Protein AF-0000000072548272 (afdb_homodimer)

Organism: Streptococcus suis (strain BM407) (NCBI:txid568814)

InterPro domains:
  IPR013078 Histidine phosphatase superfamily, clade-1 [PF00300] (3-161)
  IPR013078 Histidine phosphatase superfamily, clade-1 [SM00855] (2-161)
  IPR013078 Histidine phosphatase superfamily, clade-1 [cd07067] (2-177)
  IPR029033 Histidine phos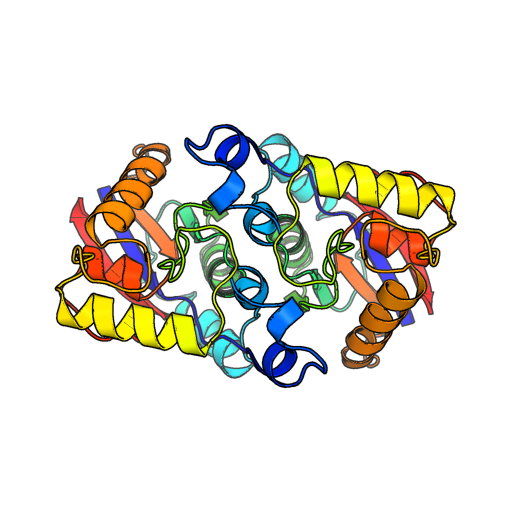phatase superfamily [G3DSA:3.40.50.1240] (1-177)
  IPR029033 Histidine phosphatase superfamily [SSF53254] (1-162)
  IPR050275 Phosphoglycerate Mutase/Phosphatase [PTHR48100] (3-163)

Sequence (354 aa):
MQILFVRHSEPDYSMFDQHDNPRLYAGFGRDLAPLTEKGRTLAQEIASNPIFSQAQVVVASSVTRALETATYIAHAQQLPLMVEPFFHEWRPDMTGQNASQDEAVLAHRLFLENSGAVPESSPVRYETAAEMRERFLQALGKYKAYDRIVIVCHGMLIRQFVPKETIAYCEILEYTLMQILFVRHSEPDYSMFDQHDNPRLYAGFGRDLAPLTEKGRTLAQEIASNPIFSQAQVVVASSVTRALETATYIAHAQQLPLMVEPFFHEWRPDMTGQNASQDEAVLAHRLFLENSGAVPESSPVRYETAAEMRERFLQALGKYKAYDRIVIVCHGMLIRQFVPKETIAYCEILEYTL

pLDDT: mean 96.39, std 3.54, range [80.31, 99.0]

Radius of gyration: 19.94 Å; Cα contacts (8 Å, |Δi|>4): 691; chains: 2; bounding box: 51×52×40 Å

Foldseek 3Di:
DKEKEWEFFAWDQPCLVPDPDSLVQFFLNSLQTAHDPVRLVVLLVCLQPCVCPPAAAEEFAPRHRQLSSSVNNCVNRVHHYHYFPLLADWWLAPPPPGDDPVSSVVSVVVCVVVVFDADPPHPGDTHGLVNSVVSVVVRCVVVVVTDYYYYYYHDVSVVSQDVDDDAHHGRIDMGDD/DKEKEWEFFAWDQPCLVPDPDSLVQFFLNSLQTAHDPVRLVVLLVCLQPCVCPPAAAEEFAPRHRQLSSSVNNCVNRVHHYHYFPLLADWWLAPPPPGDDPVSSVVSVVVCVVVVFDDDPPHPGDTHGLVNSVVSVVVRCVVVVVTDYYYYYYHDVSVVSQDVDDDDHHGRIDMGDD

Structure (mmCIF, N/CA/C/O backbone):
data_AF-0000000072548272-model_v1
#
loop_
_entity.id
_entity.type
_entity.pdbx_description
1 polymer 'Phosphoglycerate mutase family protein'
#
loop_
_atom_site.group_PDB
_atom_site.id
_atom_site.type_symbol
_atom_site.label_atom_id
_atom_site.label_alt_id
_atom_site.label_comp_id
_atom_site.label_asym_id
_atom_site.label_entity_id
_atom_site.label_seq_id
_atom_site.pdbx_PDB_ins_code
_atom_site.Cartn_x
_atom_site.Cartn_y
_atom_site.Cartn_z
_atom_site.occupancy
_atom_site.B_iso_or_equiv
_atom_site.auth_seq_id
_atom_site.auth_comp_id
_atom_site.auth_asym_id
_atom_site.auth_atom_id
_atom_site.pdbx_PDB_model_num
ATOM 1 N N . MET A 1 1 ? -6.109 -27.531 -0.331 1 95 1 MET A N 1
ATOM 2 C CA . MET A 1 1 ? -6.488 -26.125 -0.364 1 95 1 MET A CA 1
ATOM 3 C C . MET A 1 1 ? -6.668 -25.641 -1.8 1 95 1 MET A C 1
ATOM 5 O O . MET A 1 1 ? -5.844 -25.953 -2.666 1 95 1 MET A O 1
ATOM 9 N N . GLN A 1 2 ? -7.727 -24.953 -2.109 1 97.44 2 GLN A N 1
ATOM 10 C CA . GLN A 1 2 ? -7.992 -24.375 -3.418 1 97.44 2 GLN A CA 1
ATOM 11 C C . GLN A 1 2 ? -7.742 -22.875 -3.41 1 97.44 2 GLN A C 1
ATOM 13 O O . GLN A 1 2 ? -8.25 -22.156 -2.537 1 97.44 2 GLN A O 1
ATOM 18 N N . ILE A 1 3 ? -7.008 -22.469 -4.387 1 98.31 3 ILE A N 1
ATOM 19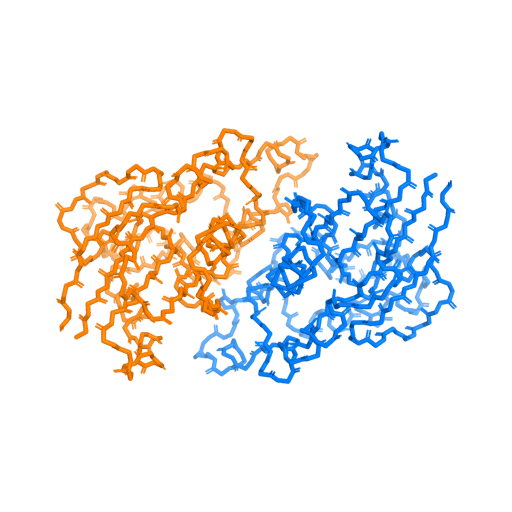 C CA . ILE A 1 3 ? -6.672 -21.047 -4.484 1 98.31 3 ILE A CA 1
ATOM 20 C C . ILE A 1 3 ? -7.246 -20.469 -5.777 1 98.31 3 ILE A C 1
ATOM 22 O O . ILE A 1 3 ? -7.07 -21.047 -6.852 1 98.31 3 ILE A O 1
ATOM 26 N N . LEU A 1 4 ? -7.957 -19.422 -5.645 1 98.81 4 LEU A N 1
ATOM 27 C CA . LEU A 1 4 ? -8.297 -18.562 -6.77 1 98.81 4 LEU A CA 1
ATOM 28 C C . LEU A 1 4 ? -7.355 -17.359 -6.844 1 98.81 4 LEU A C 1
ATOM 30 O O . LEU A 1 4 ? -7.531 -16.391 -6.109 1 98.81 4 LEU A O 1
ATOM 34 N N . PHE A 1 5 ? -6.418 -17.406 -7.77 1 98.81 5 PHE A N 1
ATOM 35 C CA . PHE A 1 5 ? -5.535 -16.266 -8.008 1 98.81 5 PHE A CA 1
ATOM 36 C C . PHE A 1 5 ? -6.242 -15.195 -8.828 1 98.81 5 PHE A C 1
ATOM 38 O O . PHE A 1 5 ? -6.918 -15.5 -9.812 1 98.81 5 PHE A O 1
ATOM 45 N N . VAL A 1 6 ? -6.105 -14.008 -8.406 1 98.94 6 VAL A N 1
ATOM 46 C CA . VAL A 1 6 ? -6.551 -12.859 -9.18 1 98.94 6 VAL A CA 1
ATOM 47 C C . VAL A 1 6 ? -5.391 -11.875 -9.359 1 98.94 6 VAL A C 1
ATOM 49 O O . VAL A 1 6 ? -4.816 -11.398 -8.375 1 98.94 6 VAL A O 1
ATOM 52 N N . ARG A 1 7 ? -4.988 -11.609 -10.555 1 98.94 7 ARG A N 1
ATOM 53 C CA . ARG A 1 7 ? -4.047 -10.508 -10.75 1 98.94 7 ARG A CA 1
ATOM 54 C C . ARG A 1 7 ? -4.715 -9.164 -10.477 1 98.94 7 ARG A C 1
ATOM 56 O O . ARG A 1 7 ? -5.855 -8.938 -10.883 1 98.94 7 ARG A O 1
ATOM 63 N N . HIS A 1 8 ? -4.062 -8.297 -9.867 1 98.94 8 HIS A N 1
ATOM 64 C CA . HIS A 1 8 ? -4.594 -6.965 -9.609 1 98.94 8 HIS A CA 1
ATOM 65 C C . HIS A 1 8 ? -5.066 -6.297 -10.891 1 98.94 8 HIS A C 1
ATOM 67 O O . HIS A 1 8 ? -4.688 -6.715 -11.992 1 98.94 8 HIS A O 1
ATOM 73 N N . SER A 1 9 ? -5.852 -5.289 -10.727 1 98.94 9 SER A N 1
ATOM 74 C CA . SER A 1 9 ? -6.363 -4.527 -11.859 1 98.94 9 SER A CA 1
ATOM 75 C C . SER A 1 9 ? -5.344 -3.5 -12.336 1 98.94 9 SER A C 1
ATOM 77 O O . SER A 1 9 ? -4.207 -3.48 -11.867 1 98.94 9 SER A O 1
ATOM 79 N N . GLU A 1 10 ? -5.645 -2.607 -13.266 1 98.81 10 GLU A N 1
ATOM 80 C CA . GLU A 1 10 ? -4.73 -1.732 -13.992 1 98.81 10 GLU A CA 1
ATOM 81 C C . GLU A 1 10 ? -4.191 -0.627 -13.086 1 98.81 10 GLU A C 1
ATOM 83 O O . GLU A 1 10 ? -4.957 0.189 -12.57 1 98.81 10 GLU A O 1
ATOM 88 N N . PRO A 1 11 ? -2.896 -0.566 -12.922 1 98.5 11 PRO A N 1
ATOM 89 C CA . PRO A 1 11 ? -2.289 0.468 -12.078 1 98.5 11 PRO A CA 1
ATOM 90 C C . PRO A 1 11 ? -2.092 1.789 -12.82 1 98.5 11 PRO A C 1
ATOM 92 O O . PRO A 1 11 ? -1.927 1.799 -14.039 1 98.5 11 PRO A O 1
ATOM 95 N N . ASP A 1 12 ? -2.08 2.916 -12.07 1 98.5 12 ASP A N 1
ATOM 96 C CA . ASP A 1 12 ? -1.789 4.25 -12.586 1 98.5 12 ASP A CA 1
ATOM 97 C C . ASP A 1 12 ? -0.451 4.762 -12.062 1 98.5 12 ASP A C 1
ATOM 99 O O . ASP A 1 12 ? -0.366 5.246 -10.93 1 98.5 12 ASP A O 1
ATOM 103 N N . TYR A 1 13 ? 0.571 4.797 -12.859 1 96.88 13 TYR A N 1
ATOM 104 C CA . TYR A 1 13 ? 1.902 5.234 -12.461 1 96.88 13 TYR A CA 1
ATOM 105 C C . TYR A 1 13 ? 2.139 6.691 -12.844 1 96.88 13 TYR A C 1
ATOM 107 O O . TYR A 1 13 ? 3.215 7.238 -12.594 1 96.88 13 TYR A O 1
ATOM 115 N N . SER A 1 14 ? 1.156 7.336 -13.406 1 96.25 14 SER A N 1
ATOM 116 C CA . SER A 1 14 ? 1.343 8.641 -14.039 1 96.25 14 SER A CA 1
ATOM 117 C C . SER A 1 14 ? 1.85 9.672 -13.039 1 96.25 14 SER A C 1
ATOM 119 O O . SER A 1 14 ? 2.701 10.5 -13.367 1 96.25 14 SER A O 1
ATOM 121 N N . MET A 1 15 ? 1.394 9.609 -11.828 1 93.81 15 MET A N 1
ATOM 122 C CA . MET A 1 15 ? 1.771 10.594 -10.82 1 93.81 15 MET A CA 1
ATOM 123 C C . MET A 1 15 ? 3.256 10.5 -10.492 1 93.81 15 MET A C 1
ATOM 125 O O . MET A 1 15 ? 3.91 11.508 -10.25 1 93.81 15 MET A O 1
ATOM 129 N N . PHE A 1 16 ? 3.777 9.312 -10.516 1 93.62 16 PHE A N 1
ATOM 130 C CA . PHE A 1 16 ? 5.188 9.102 -10.219 1 93.62 16 PHE A CA 1
ATOM 131 C C . PHE A 1 16 ? 6.051 9.414 -11.438 1 93.62 16 PHE A C 1
ATOM 133 O O . PHE A 1 16 ? 7.113 10.023 -11.305 1 93.62 16 PHE A O 1
ATOM 140 N N . ASP A 1 17 ? 5.547 9.062 -12.609 1 92.62 17 ASP A N 1
ATOM 141 C CA . ASP A 1 17 ? 6.285 9.312 -13.844 1 92.62 17 ASP A CA 1
ATOM 142 C C . ASP A 1 17 ? 6.395 10.805 -14.133 1 92.62 17 ASP A C 1
ATOM 144 O O . ASP A 1 17 ? 7.383 11.258 -14.719 1 92.62 17 ASP A O 1
ATOM 148 N N . GLN A 1 18 ? 5.441 11.594 -13.664 1 92.5 18 GLN A N 1
ATOM 149 C CA . GLN A 1 18 ? 5.387 13.023 -13.953 1 92.5 18 GLN A CA 1
ATOM 150 C C . GLN A 1 18 ? 5.961 13.836 -12.797 1 92.5 18 GLN A C 1
ATOM 152 O O . GLN A 1 18 ? 6.016 15.07 -12.867 1 92.5 18 GLN A O 1
ATOM 157 N N . HIS A 1 19 ? 6.379 13.141 -11.789 1 91.44 19 HIS A N 1
ATOM 158 C CA . HIS A 1 19 ? 6.98 13.828 -10.648 1 91.44 19 HIS A CA 1
ATOM 159 C C . HIS A 1 19 ? 8.281 14.516 -11.055 1 91.44 19 HIS A C 1
ATOM 161 O O . HIS A 1 19 ? 9.008 14.023 -11.922 1 91.44 19 HIS A O 1
ATOM 167 N N . ASP A 1 20 ? 8.602 15.68 -10.375 1 90.88 20 ASP A N 1
ATOM 168 C CA . ASP A 1 20 ? 9.812 16.422 -10.688 1 90.88 20 ASP A CA 1
ATOM 169 C C . ASP A 1 20 ? 11.055 15.555 -10.492 1 90.88 20 ASP A C 1
ATOM 171 O O . ASP A 1 20 ? 12.047 15.711 -11.203 1 90.88 20 ASP A O 1
ATOM 175 N N . ASN A 1 21 ? 11.023 14.641 -9.531 1 90.19 21 ASN A N 1
ATOM 176 C CA . ASN A 1 21 ? 12.086 13.68 -9.258 1 90.19 21 ASN A CA 1
ATOM 177 C C . ASN A 1 21 ? 11.539 12.266 -9.078 1 90.19 21 ASN A C 1
ATOM 179 O O . ASN A 1 21 ? 11.359 11.805 -7.949 1 90.19 21 ASN A O 1
ATOM 183 N N . PRO A 1 22 ? 11.375 11.57 -10.164 1 88.81 22 PRO A N 1
ATOM 184 C CA . PRO A 1 22 ? 10.75 10.25 -10.117 1 88.81 22 PRO A CA 1
ATOM 185 C C . PRO A 1 22 ? 11.539 9.25 -9.273 1 88.81 22 PRO A C 1
ATOM 187 O O . PRO A 1 22 ? 10.969 8.281 -8.766 1 88.81 22 PRO A O 1
ATOM 190 N N . ARG A 1 23 ? 12.805 9.5 -9.031 1 87.69 23 ARG A N 1
ATOM 191 C CA . ARG A 1 23 ? 13.664 8.594 -8.273 1 87.69 23 ARG A CA 1
ATOM 192 C C . ARG A 1 23 ? 13.227 8.523 -6.812 1 87.69 23 ARG A C 1
ATOM 194 O O . ARG A 1 23 ? 13.5 7.535 -6.129 1 87.69 23 ARG A O 1
ATOM 201 N N . LEU A 1 24 ? 12.547 9.539 -6.363 1 91.06 24 LEU A N 1
ATOM 202 C CA . LEU A 1 24 ? 12.094 9.602 -4.977 1 91.06 24 LEU A CA 1
ATOM 203 C C . LEU A 1 24 ? 11.055 8.523 -4.691 1 91.06 24 LEU A C 1
ATOM 205 O O . LEU A 1 24 ? 10.797 8.195 -3.533 1 91.06 24 LEU A O 1
ATOM 209 N N . TYR A 1 25 ? 10.477 7.938 -5.82 1 92.94 25 TYR A N 1
ATOM 210 C CA . TYR A 1 25 ? 9.445 6.922 -5.664 1 92.94 25 TYR A CA 1
ATOM 211 C C . TYR A 1 25 ? 9.82 5.637 -6.383 1 92.94 25 TYR A C 1
ATOM 213 O O . TYR A 1 25 ? 8.953 4.875 -6.809 1 92.94 25 TYR A O 1
ATOM 221 N N . ALA A 1 26 ? 11.094 5.418 -6.508 1 90.06 26 ALA A N 1
ATOM 222 C CA . ALA A 1 26 ? 11.578 4.172 -7.094 1 90.06 26 ALA A CA 1
ATOM 223 C C . ALA A 1 26 ? 11.375 2.998 -6.137 1 90.06 26 ALA A C 1
ATOM 225 O O . ALA A 1 26 ? 11.062 3.197 -4.961 1 90.06 26 ALA A O 1
ATOM 226 N N . GLY A 1 27 ? 11.484 1.749 -6.668 1 89.88 27 GLY A N 1
ATOM 227 C CA . GLY A 1 27 ? 11.312 0.564 -5.84 1 89.88 27 GLY A CA 1
ATOM 228 C C . GLY A 1 27 ? 9.914 0.422 -5.281 1 89.88 27 GLY A C 1
ATOM 229 O O . GLY A 1 27 ? 8.93 0.484 -6.027 1 89.88 27 GLY A O 1
ATOM 230 N N . PHE A 1 28 ? 9.852 0.284 -3.965 1 92.75 28 PHE A N 1
ATOM 231 C CA . PHE A 1 28 ? 8.562 0.091 -3.318 1 92.75 28 PHE A CA 1
ATOM 232 C C . PHE A 1 28 ? 7.723 1.362 -3.391 1 92.75 28 PHE A C 1
ATOM 234 O O . PHE A 1 28 ? 6.508 1.326 -3.176 1 92.75 28 PHE A O 1
ATOM 241 N N . GLY A 1 29 ? 8.375 2.5 -3.67 1 93.75 29 GLY A N 1
ATOM 242 C CA . GLY A 1 29 ? 7.613 3.725 -3.854 1 93.75 29 GLY A CA 1
ATOM 243 C C . GLY A 1 29 ? 6.625 3.645 -5 1 93.75 29 GLY A C 1
ATOM 244 O O . GLY A 1 29 ? 5.52 4.18 -4.914 1 93.75 29 GLY A O 1
ATOM 245 N N . ARG A 1 30 ? 6.945 2.959 -6.059 1 93.56 30 ARG A N 1
ATOM 246 C CA . ARG A 1 30 ? 6.059 2.793 -7.203 1 93.56 30 ARG A CA 1
ATOM 247 C C . ARG A 1 30 ? 4.859 1.923 -6.844 1 93.56 30 ARG A C 1
ATOM 249 O O . ARG A 1 30 ? 3.832 1.957 -7.527 1 93.56 30 ARG A O 1
ATOM 256 N N . ASP A 1 31 ? 5 1.145 -5.805 1 95.31 31 ASP A N 1
ATOM 257 C CA . ASP A 1 31 ? 3.939 0.233 -5.383 1 95.31 31 ASP A CA 1
ATOM 258 C C . ASP A 1 31 ? 2.783 0.995 -4.738 1 95.31 31 ASP A C 1
ATOM 260 O O . ASP A 1 31 ? 1.718 0.425 -4.492 1 95.31 31 ASP A O 1
ATOM 264 N N . LEU A 1 32 ? 2.947 2.27 -4.539 1 97.56 32 LEU A N 1
ATOM 265 C CA . LEU A 1 32 ? 1.888 3.121 -4.016 1 97.56 32 LEU A CA 1
ATOM 266 C C . LEU A 1 32 ? 0.898 3.498 -5.113 1 97.56 32 LEU A C 1
ATOM 268 O O . LEU A 1 32 ? -0.129 4.125 -4.84 1 97.56 32 LEU A O 1
ATOM 272 N N . ALA A 1 33 ? 1.132 3.068 -6.328 1 97.88 33 ALA A N 1
ATOM 273 C CA . ALA A 1 33 ? 0.266 3.422 -7.453 1 97.88 33 ALA A CA 1
ATOM 274 C C . ALA A 1 33 ? -1.136 2.85 -7.266 1 97.88 33 ALA A C 1
ATOM 276 O O . ALA A 1 33 ? -1.301 1.641 -7.086 1 97.88 33 ALA A O 1
ATOM 277 N N . PRO A 1 34 ? -2.137 3.717 -7.336 1 98.56 34 PRO A N 1
ATOM 278 C CA . PRO A 1 34 ? -3.521 3.244 -7.301 1 98.56 34 PRO A CA 1
ATOM 279 C C . PRO A 1 34 ? -3.992 2.695 -8.648 1 98.56 34 PRO A C 1
ATOM 281 O O . PRO A 1 34 ? -3.209 2.623 -9.594 1 98.56 34 PRO A O 1
ATOM 284 N N . LEU A 1 35 ? -5.199 2.316 -8.688 1 98.75 35 LEU A N 1
ATOM 285 C CA . LEU A 1 35 ? -5.797 1.874 -9.945 1 98.75 35 LEU A CA 1
ATOM 286 C C . LEU A 1 35 ? -6.203 3.068 -10.805 1 98.75 35 LEU A C 1
ATOM 288 O O . LEU A 1 35 ? -6.57 4.121 -10.273 1 98.75 35 LEU A O 1
ATOM 292 N N . THR A 1 36 ? -6.148 2.861 -12.117 1 98.44 36 THR A N 1
ATOM 293 C CA . THR A 1 36 ? -6.789 3.809 -13.023 1 98.44 36 THR A CA 1
ATOM 294 C C . THR A 1 36 ? -8.305 3.748 -12.883 1 98.44 36 THR A C 1
ATOM 296 O O . THR A 1 36 ? -8.836 2.873 -12.203 1 98.44 36 THR A O 1
ATOM 299 N N . GLU A 1 37 ? -8.969 4.727 -13.492 1 97.5 37 GLU A N 1
ATOM 300 C CA . GLU A 1 37 ? -10.422 4.656 -13.539 1 97.5 37 GLU A CA 1
ATOM 301 C C . GLU A 1 37 ? -10.891 3.377 -14.219 1 97.5 37 GLU A C 1
ATOM 303 O O . GLU A 1 37 ? -11.812 2.713 -13.742 1 97.5 37 GLU A O 1
ATOM 308 N N . LYS A 1 38 ? -10.273 3.014 -15.32 1 98.25 38 LYS A N 1
ATOM 309 C CA . LYS A 1 38 ? -10.578 1.769 -16.016 1 98.25 38 LYS A CA 1
ATOM 310 C C . LYS A 1 38 ? -10.305 0.558 -15.125 1 98.25 38 LYS A C 1
ATOM 312 O O . LYS A 1 38 ? -11.086 -0.399 -15.117 1 98.25 38 LYS A O 1
ATOM 317 N N . GLY A 1 39 ? -9.211 0.617 -14.406 1 98.75 39 GLY A N 1
ATOM 318 C CA . GLY A 1 39 ? -8.875 -0.459 -13.484 1 98.75 39 GLY A CA 1
ATOM 319 C C . GLY A 1 39 ? -9.914 -0.66 -12.398 1 98.75 39 GLY A C 1
ATOM 320 O O . GLY A 1 39 ? -10.234 -1.796 -12.039 1 98.75 39 GLY A O 1
ATOM 321 N N . ARG A 1 40 ? -10.438 0.411 -11.852 1 98.12 40 ARG A N 1
ATOM 322 C CA . ARG A 1 40 ? -11.477 0.322 -10.836 1 98.12 40 ARG A CA 1
ATOM 323 C C . ARG A 1 40 ? -12.75 -0.302 -11.398 1 98.12 40 ARG A C 1
ATOM 325 O O . ARG A 1 40 ? -13.375 -1.15 -10.758 1 98.12 40 ARG A O 1
ATOM 332 N N . THR A 1 41 ? -13.094 0.128 -12.602 1 98.12 41 THR A N 1
ATOM 333 C CA . THR A 1 41 ? -14.281 -0.417 -13.258 1 98.12 41 THR A CA 1
ATOM 334 C C . THR A 1 41 ? -14.133 -1.92 -13.477 1 98.12 41 THR A C 1
ATOM 336 O O . THR A 1 41 ? -15.047 -2.691 -13.18 1 98.12 41 THR A O 1
ATOM 339 N N . LEU A 1 42 ? -13 -2.322 -13.93 1 98.62 42 LEU A N 1
ATOM 340 C CA . LEU A 1 42 ? -12.727 -3.734 -14.18 1 98.62 42 LEU A CA 1
ATOM 341 C C . LEU A 1 42 ? -12.812 -4.539 -12.883 1 98.62 42 LEU A C 1
ATOM 343 O O . LEU A 1 42 ? -13.414 -5.613 -12.859 1 98.62 42 LEU A O 1
ATOM 347 N N . ALA A 1 43 ? -12.219 -4.016 -11.828 1 98.62 43 ALA A N 1
ATOM 348 C CA . ALA A 1 43 ? -12.242 -4.688 -10.531 1 98.62 43 ALA A CA 1
ATOM 349 C C . ALA A 1 43 ? -13.672 -4.844 -10.016 1 98.62 43 ALA A C 1
ATOM 351 O O . ALA A 1 43 ? -14.031 -5.895 -9.477 1 98.62 43 ALA A O 1
ATOM 352 N N . GLN A 1 44 ? -14.453 -3.832 -10.172 1 97.62 44 GLN A N 1
ATOM 353 C CA . GLN A 1 44 ? -15.844 -3.881 -9.742 1 97.62 44 GLN A CA 1
ATOM 354 C C . GLN A 1 44 ? -16.641 -4.902 -10.547 1 97.62 44 GLN A C 1
ATOM 356 O O . GLN A 1 44 ? -17.484 -5.609 -10 1 97.62 44 GLN A O 1
ATOM 361 N N . GLU A 1 45 ? -16.344 -5 -11.82 1 98 45 GLU A N 1
ATOM 362 C CA . GLU A 1 45 ? -17.047 -5.918 -12.703 1 98 45 GLU A CA 1
ATOM 363 C C . GLU A 1 45 ? -16.812 -7.371 -12.297 1 98 45 GLU A C 1
ATOM 365 O O . GLU A 1 45 ? -17.75 -8.172 -12.266 1 98 45 GLU A O 1
ATOM 370 N N . ILE A 1 46 ? -15.664 -7.684 -11.891 1 98.12 46 ILE A N 1
ATOM 371 C CA . ILE A 1 46 ? -15.359 -9.086 -11.633 1 98.12 46 ILE A CA 1
ATOM 372 C C . ILE A 1 46 ? -15.742 -9.438 -10.195 1 98.12 46 ILE A C 1
ATOM 374 O O . ILE A 1 46 ? -15.797 -10.617 -9.828 1 98.12 46 ILE A O 1
ATOM 378 N N . ALA A 1 47 ? -15.938 -8.461 -9.414 1 97.94 47 ALA A N 1
ATOM 379 C CA . ALA A 1 47 ? -16.109 -8.633 -7.977 1 97.94 47 ALA A CA 1
ATOM 380 C C . ALA A 1 47 ? -17.312 -9.516 -7.672 1 97.94 47 ALA A C 1
ATOM 382 O O . ALA A 1 47 ? -17.344 -10.203 -6.648 1 97.94 47 ALA A O 1
ATOM 383 N N . SER A 1 48 ? -18.297 -9.531 -8.547 1 96.38 48 SER A N 1
ATOM 384 C CA . SER A 1 48 ? -19.531 -10.289 -8.305 1 96.38 48 SER A CA 1
ATOM 385 C C . SER A 1 48 ? -19.5 -11.633 -9.023 1 96.38 48 SER A C 1
ATOM 387 O O . SER A 1 48 ? -20.516 -12.328 -9.102 1 96.38 48 SER A O 1
ATOM 389 N N . ASN A 1 49 ? -18.375 -12 -9.648 1 97.81 49 ASN A N 1
ATOM 390 C CA . ASN A 1 49 ? -18.25 -13.266 -10.359 1 97.81 49 ASN A CA 1
ATOM 391 C C . ASN A 1 49 ? -18.609 -14.453 -9.461 1 97.81 49 ASN A C 1
ATOM 393 O O . ASN A 1 49 ? -18.062 -14.594 -8.367 1 97.81 49 ASN A O 1
ATOM 397 N N . PRO A 1 50 ? -19.406 -15.344 -9.891 1 97.44 50 PRO A N 1
ATOM 398 C CA . PRO A 1 50 ? -19.859 -16.484 -9.078 1 97.44 50 PRO A CA 1
ATOM 399 C C . PRO A 1 50 ? -18.734 -17.453 -8.734 1 97.44 50 PRO A C 1
ATOM 401 O O . PRO A 1 50 ? -18.891 -18.297 -7.848 1 97.44 50 PRO A O 1
ATOM 404 N N . ILE A 1 51 ? -17.641 -17.312 -9.352 1 97.88 51 ILE A N 1
ATOM 405 C CA . ILE A 1 51 ? -16.516 -18.203 -9.117 1 97.88 51 ILE A CA 1
ATOM 406 C C . ILE A 1 51 ? -16.031 -18.062 -7.672 1 97.88 51 ILE A C 1
ATOM 408 O O . ILE A 1 51 ? -15.422 -18.984 -7.121 1 97.88 51 ILE A O 1
ATOM 412 N N . PHE A 1 52 ? -16.281 -16.906 -7.133 1 98.06 52 PHE A N 1
ATOM 413 C CA . PHE A 1 52 ? -15.805 -16.641 -5.777 1 98.06 52 PHE A CA 1
ATOM 414 C C . PHE A 1 52 ? -16.734 -17.281 -4.75 1 98.06 52 PHE A C 1
ATOM 416 O O . PHE A 1 52 ? -16.484 -17.219 -3.547 1 98.06 52 PHE A O 1
ATOM 423 N N . SER A 1 53 ? -17.641 -18.031 -5.473 1 91.44 53 SER A N 1
ATOM 424 C CA . SER A 1 53 ? -18.625 -18.641 -4.594 1 91.44 53 SER A CA 1
ATOM 425 C C . SER A 1 53 ? -17.984 -19.672 -3.666 1 91.44 53 SER A C 1
ATOM 427 O O . SER A 1 53 ? -17.031 -20.344 -4.055 1 91.44 53 SER A O 1
ATOM 429 N N . GLN A 1 54 ? -18.078 -19.688 -2.512 1 94.38 54 GLN A N 1
ATOM 430 C CA . GLN A 1 54 ? -17.641 -20.641 -1.499 1 94.38 54 GLN A CA 1
ATOM 431 C C . GLN A 1 54 ? -16.281 -20.266 -0.922 1 94.38 54 GLN A C 1
ATOM 433 O O . GLN A 1 54 ? -15.75 -20.969 -0.064 1 94.38 54 GLN A O 1
ATOM 438 N N . ALA A 1 55 ? -15.602 -19.312 -1.622 1 98.31 55 ALA A N 1
ATOM 439 C CA . ALA A 1 55 ? -14.383 -18.828 -0.968 1 98.31 55 ALA A CA 1
ATOM 440 C C . ALA A 1 55 ? -14.672 -18.406 0.469 1 98.31 55 ALA A C 1
ATOM 442 O O . ALA A 1 55 ? -15.781 -17.969 0.785 1 98.31 55 ALA A O 1
ATOM 443 N N . GLN A 1 56 ? -13.695 -18.516 1.265 1 98.62 56 GLN A N 1
ATOM 444 C CA . GLN A 1 56 ? -13.898 -18.266 2.688 1 98.62 56 GLN A CA 1
ATOM 445 C C . GLN A 1 56 ? -13.234 -16.953 3.109 1 98.62 56 GLN A C 1
ATOM 447 O O . GLN A 1 56 ? -13.57 -16.391 4.156 1 98.62 56 GLN A O 1
ATOM 452 N N . VAL A 1 57 ? -12.281 -16.484 2.289 1 98.5 57 VAL A N 1
ATOM 453 C CA . VAL A 1 57 ? -11.523 -15.281 2.639 1 98.5 57 VAL A CA 1
ATOM 454 C C . VAL A 1 57 ? -10.852 -14.711 1.392 1 98.5 57 VAL A C 1
ATOM 456 O O . VAL A 1 57 ? -10.539 -15.453 0.457 1 98.5 57 VAL A O 1
ATOM 459 N N . VAL A 1 58 ? -10.695 -13.453 1.329 1 98.75 58 VAL A N 1
ATOM 460 C CA . VAL A 1 58 ? -9.852 -12.773 0.356 1 98.75 58 VAL A CA 1
ATOM 461 C C . VAL A 1 58 ? -8.539 -12.336 1.019 1 98.75 58 VAL A C 1
ATOM 463 O O . VAL A 1 58 ? -8.555 -11.68 2.062 1 98.75 58 VAL A O 1
ATOM 466 N N . VAL A 1 59 ? -7.441 -12.742 0.475 1 98.88 59 VAL A N 1
ATOM 467 C CA . VAL A 1 59 ? -6.129 -12.305 0.936 1 98.88 59 VAL A CA 1
ATOM 468 C C . VAL A 1 59 ? -5.465 -11.445 -0.139 1 98.88 59 VAL A C 1
ATOM 470 O O . VAL A 1 59 ? -5.27 -11.898 -1.27 1 98.88 59 VAL A O 1
ATOM 473 N N . ALA A 1 60 ? -5.156 -10.281 0.239 1 98.94 60 ALA A N 1
ATOM 474 C CA . ALA A 1 60 ? -4.566 -9.336 -0.701 1 98.94 60 ALA A CA 1
ATOM 475 C C . ALA A 1 60 ? -3.068 -9.18 -0.454 1 98.94 60 ALA A C 1
ATOM 477 O O . ALA A 1 60 ? -2.625 -9.109 0.695 1 98.94 60 ALA A O 1
ATOM 478 N N . SER A 1 61 ? -2.311 -9.164 -1.532 1 98.88 61 SER A N 1
ATOM 479 C CA . SER A 1 61 ? -1.006 -8.516 -1.428 1 98.88 61 SER A CA 1
ATOM 480 C C . SER A 1 61 ? -1.124 -7.129 -0.814 1 98.88 61 SER A C 1
ATOM 482 O O . SER A 1 61 ? -2.072 -6.395 -1.104 1 98.88 61 SER A O 1
ATOM 484 N N . SER A 1 62 ? -0.117 -6.727 -0.072 1 98.56 62 SER A N 1
ATOM 485 C CA . SER A 1 62 ? -0.072 -5.422 0.578 1 98.56 62 SER A CA 1
ATOM 486 C C . SER A 1 62 ? 0.105 -4.305 -0.443 1 98.56 62 SER A C 1
ATOM 488 O O . SER A 1 62 ? -0.082 -3.127 -0.122 1 98.56 62 SER A O 1
ATOM 490 N N . VAL A 1 63 ? 0.538 -4.59 -1.621 1 98.69 63 VAL A N 1
ATOM 491 C CA . VAL A 1 63 ? 0.77 -3.578 -2.646 1 98.69 63 VAL A CA 1
ATOM 492 C C . VAL A 1 63 ? -0.545 -2.887 -2.998 1 98.69 63 VAL A C 1
ATOM 494 O O . VAL A 1 63 ? -1.571 -3.545 -3.182 1 98.69 63 VAL A O 1
ATOM 497 N N . THR A 1 64 ? -0.563 -1.617 -3.133 1 98.81 64 THR A N 1
ATOM 498 C CA . THR A 1 64 ? -1.743 -0.762 -3.191 1 98.81 64 THR A CA 1
ATOM 499 C C . THR A 1 64 ? -2.719 -1.26 -4.2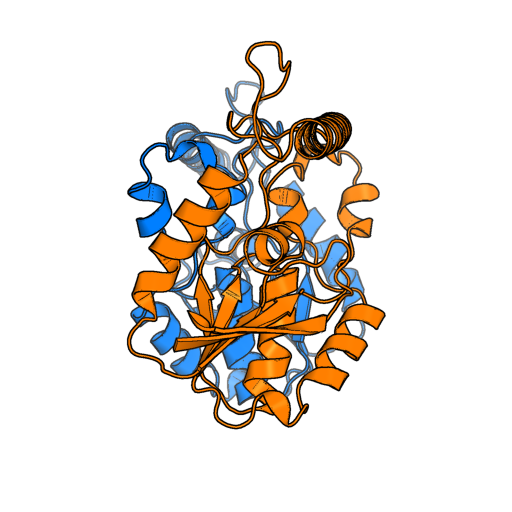54 1 98.81 64 THR A C 1
ATOM 501 O O . THR A 1 64 ? -3.904 -1.457 -3.973 1 98.81 64 THR A O 1
ATOM 504 N N . ARG A 1 65 ? -2.25 -1.486 -5.445 1 98.81 65 ARG A N 1
ATOM 505 C CA . ARG A 1 65 ? -3.129 -1.864 -6.547 1 98.81 65 ARG A CA 1
ATOM 506 C C . ARG A 1 65 ? -3.805 -3.203 -6.277 1 98.81 65 ARG A C 1
ATOM 508 O O . ARG A 1 65 ? -4.957 -3.414 -6.66 1 98.81 65 ARG A O 1
ATOM 515 N N . ALA A 1 66 ? -3.152 -4.094 -5.633 1 98.94 66 ALA A N 1
ATOM 516 C CA . ALA A 1 66 ? -3.727 -5.398 -5.301 1 98.94 66 ALA A CA 1
ATOM 517 C C . ALA A 1 66 ? -4.738 -5.277 -4.164 1 98.94 66 ALA A C 1
ATOM 519 O O . ALA A 1 66 ? -5.824 -5.859 -4.227 1 98.94 66 ALA A O 1
ATOM 520 N N . LEU A 1 67 ? -4.355 -4.547 -3.131 1 98.94 67 LEU A N 1
ATOM 521 C CA . LEU A 1 67 ? -5.262 -4.344 -2.004 1 98.94 67 LEU A CA 1
ATOM 522 C C . LEU A 1 67 ? -6.52 -3.604 -2.443 1 98.94 67 LEU A C 1
ATOM 524 O O . LEU A 1 67 ? -7.633 -3.984 -2.066 1 98.94 67 LEU A O 1
ATOM 528 N N . GLU A 1 68 ? -6.336 -2.568 -3.223 1 98.88 68 GLU A N 1
ATOM 529 C CA . GLU A 1 68 ? -7.488 -1.847 -3.752 1 98.88 68 GLU A CA 1
ATOM 530 C C . GLU A 1 68 ? -8.406 -2.777 -4.539 1 98.88 68 GLU A C 1
ATOM 532 O O . GLU A 1 68 ? -9.625 -2.771 -4.34 1 98.88 68 GLU A O 1
ATOM 537 N N . THR A 1 69 ? -7.848 -3.611 -5.375 1 98.94 69 THR A N 1
ATOM 538 C CA . THR A 1 69 ? -8.617 -4.582 -6.141 1 98.94 69 THR A CA 1
ATOM 539 C C . THR A 1 69 ? -9.367 -5.535 -5.211 1 98.94 69 THR A C 1
ATOM 541 O O . THR A 1 69 ? -10.555 -5.793 -5.402 1 98.94 69 THR A O 1
ATOM 544 N N . ALA A 1 70 ? -8.688 -5.992 -4.215 1 98.88 70 ALA A N 1
ATOM 545 C CA . ALA A 1 70 ? -9.234 -6.984 -3.293 1 98.88 70 ALA A CA 1
ATOM 546 C C . ALA A 1 70 ? -10.422 -6.422 -2.516 1 98.88 70 ALA A C 1
ATOM 548 O O . ALA A 1 70 ? -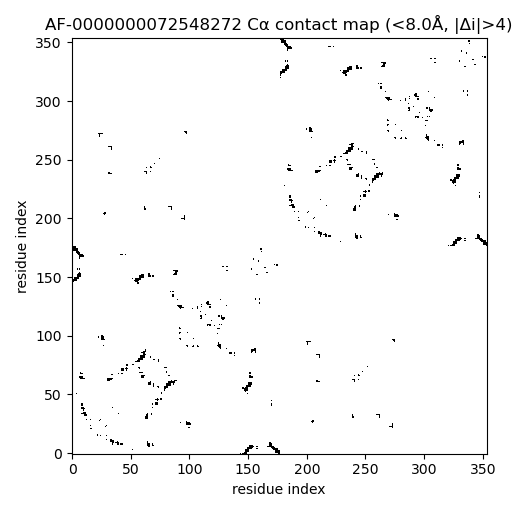11.336 -7.16 -2.15 1 98.88 70 ALA A O 1
ATOM 549 N N . THR A 1 71 ? -10.391 -5.137 -2.24 1 98.25 71 THR A N 1
ATOM 550 C CA . THR A 1 71 ? -11.461 -4.512 -1.465 1 98.25 71 THR A CA 1
ATOM 551 C C . THR A 1 71 ? -12.797 -4.652 -2.18 1 98.25 71 THR A C 1
ATOM 553 O O . THR A 1 71 ? -13.828 -4.895 -1.543 1 98.25 71 THR A O 1
ATOM 556 N N . TYR A 1 72 ? -12.82 -4.504 -3.506 1 98 72 TYR A N 1
ATOM 557 C CA . TYR A 1 72 ? -14.047 -4.629 -4.273 1 98 72 TYR A CA 1
ATOM 558 C C . TYR A 1 72 ? -14.594 -6.051 -4.199 1 98 72 TYR A C 1
ATOM 560 O O . TYR A 1 72 ? -15.797 -6.254 -4.023 1 98 72 TYR A O 1
ATOM 568 N N . ILE A 1 73 ? -13.695 -7.004 -4.309 1 98.56 73 ILE A N 1
ATOM 569 C CA . ILE A 1 73 ? -14.102 -8.406 -4.27 1 98.56 73 ILE A CA 1
ATOM 570 C C . ILE A 1 73 ? -14.617 -8.758 -2.877 1 98.56 73 ILE A C 1
ATOM 572 O O . ILE A 1 73 ? -15.688 -9.352 -2.738 1 98.56 73 ILE A O 1
ATOM 576 N N . ALA A 1 74 ? -13.859 -8.375 -1.846 1 98 74 ALA A N 1
ATOM 577 C CA . ALA A 1 74 ? -14.242 -8.688 -0.469 1 98 74 ALA A CA 1
ATOM 578 C C . ALA A 1 74 ? -15.602 -8.086 -0.127 1 98 74 ALA A C 1
ATOM 580 O O . ALA A 1 74 ? -16.438 -8.742 0.505 1 98 74 ALA A O 1
ATOM 581 N N . HIS A 1 75 ? -15.797 -6.887 -0.575 1 95.94 75 HIS A N 1
ATOM 582 C CA . HIS A 1 75 ? -17.047 -6.199 -0.296 1 95.94 75 HIS A CA 1
ATOM 583 C C . HIS A 1 75 ? -18.219 -6.871 -1.016 1 95.94 75 HIS A C 1
ATOM 585 O O . HIS A 1 75 ? -19.234 -7.191 -0.396 1 95.94 75 HIS A O 1
ATOM 591 N N . ALA A 1 76 ? -18.078 -7.137 -2.299 1 96.81 76 ALA A N 1
ATOM 592 C CA . ALA A 1 76 ? -19.141 -7.699 -3.111 1 96.81 76 ALA A CA 1
ATOM 593 C C . ALA A 1 76 ? -19.531 -9.094 -2.619 1 96.81 76 ALA A C 1
ATOM 595 O O . ALA A 1 76 ? -20.719 -9.461 -2.645 1 96.81 76 ALA A O 1
ATOM 596 N N . GLN A 1 77 ? -18.516 -9.805 -2.17 1 97.56 77 GLN A N 1
ATOM 597 C CA . GLN A 1 77 ? -18.734 -11.195 -1.783 1 97.56 77 GLN A CA 1
ATOM 598 C C . GLN A 1 77 ? -19 -11.312 -0.285 1 97.56 77 GLN A C 1
ATOM 600 O O . GLN A 1 77 ? -19.297 -12.398 0.215 1 97.56 77 GLN A O 1
ATOM 605 N N . GLN A 1 78 ? -18.875 -10.18 0.425 1 95.81 78 GLN A N 1
ATOM 606 C CA . GLN A 1 78 ? -19.047 -10.156 1.875 1 95.81 78 GLN A CA 1
ATOM 607 C C . GLN A 1 78 ? -18.109 -11.148 2.553 1 95.81 78 GLN A C 1
ATOM 609 O O . GLN A 1 78 ? -18.531 -11.938 3.4 1 95.81 78 GLN A O 1
ATOM 614 N N . LEU A 1 79 ? -16.875 -11.133 2.176 1 97.25 79 LEU A N 1
ATOM 615 C CA . LEU A 1 79 ? -15.836 -11.977 2.738 1 97.25 79 LEU A CA 1
ATOM 616 C C . LEU A 1 79 ? -14.867 -11.164 3.59 1 97.25 79 LEU A C 1
ATOM 618 O O . LEU A 1 79 ? -14.664 -9.977 3.336 1 97.25 79 LEU A O 1
ATOM 622 N N . PRO A 1 80 ? -14.273 -11.828 4.605 1 96.56 80 PRO A N 1
ATOM 623 C CA . PRO A 1 80 ? -13.188 -11.148 5.301 1 96.56 80 PRO A CA 1
ATOM 624 C C . PRO A 1 80 ? -12.008 -10.828 4.387 1 96.56 80 PRO A C 1
ATOM 626 O O . PRO A 1 80 ? -11.711 -11.594 3.463 1 96.56 80 PRO A O 1
ATOM 629 N N . LEU A 1 81 ? -11.406 -9.742 4.664 1 97.81 81 LEU A N 1
ATOM 630 C CA . LEU A 1 81 ? -10.219 -9.312 3.934 1 97.81 81 LEU A CA 1
ATOM 631 C C . LEU A 1 81 ? -8.984 -9.391 4.82 1 97.81 81 LEU A C 1
ATOM 633 O O . LEU A 1 81 ? -8.953 -8.805 5.906 1 97.81 81 LEU A O 1
ATOM 637 N N . MET A 1 82 ? -8.031 -10.117 4.379 1 98.06 82 MET A N 1
ATOM 638 C CA . MET A 1 82 ? -6.719 -10.148 5.02 1 98.06 82 MET A CA 1
ATOM 639 C C . MET A 1 82 ? -5.648 -9.586 4.09 1 98.06 82 MET A C 1
ATOM 641 O O . MET A 1 82 ? -5.816 -9.586 2.869 1 98.06 82 MET A O 1
ATOM 645 N N . VAL A 1 83 ? -4.57 -9.109 4.691 1 98.75 83 VAL A N 1
ATOM 646 C CA . VAL A 1 83 ? -3.498 -8.477 3.93 1 98.75 83 VAL A CA 1
ATOM 647 C C . VAL A 1 83 ? -2.172 -9.164 4.242 1 98.75 83 VAL A C 1
ATOM 649 O O . VAL A 1 83 ? -1.812 -9.336 5.406 1 98.75 83 VAL A O 1
ATOM 652 N N . GLU A 1 84 ? -1.439 -9.547 3.203 1 98.62 84 GLU A N 1
ATOM 653 C CA . GLU A 1 84 ? -0.22 -10.328 3.365 1 98.62 84 GLU A CA 1
ATOM 654 C C . GLU A 1 84 ? 0.944 -9.711 2.602 1 98.62 84 GLU A C 1
ATOM 656 O O . GLU A 1 84 ? 1.016 -9.812 1.375 1 98.62 84 GLU A O 1
ATOM 661 N N . PRO A 1 85 ? 1.931 -9.125 3.264 1 98.19 85 PRO A N 1
ATOM 662 C CA . PRO A 1 85 ? 3.012 -8.398 2.592 1 98.19 85 PRO A CA 1
ATOM 663 C C . PRO A 1 85 ? 3.871 -9.305 1.71 1 98.19 85 PRO A C 1
ATOM 665 O O . PRO A 1 85 ? 4.352 -8.867 0.659 1 98.19 85 PRO A O 1
ATOM 668 N N . PHE A 1 86 ? 4.012 -10.555 2.039 1 98.19 86 PHE A N 1
ATOM 669 C CA . PHE A 1 86 ? 4.953 -11.406 1.325 1 98.19 86 PHE A CA 1
ATOM 670 C C . PHE A 1 86 ? 4.285 -12.062 0.12 1 98.19 86 PHE A C 1
ATOM 672 O O . PHE A 1 86 ? 4.875 -12.922 -0.533 1 98.19 86 PHE A O 1
ATOM 679 N N . PHE A 1 87 ? 3.057 -11.57 -0.205 1 98.75 87 PHE A N 1
ATOM 680 C CA . PHE A 1 87 ? 2.418 -11.883 -1.479 1 98.75 87 PHE A CA 1
ATOM 681 C C . PHE A 1 87 ? 2.74 -10.82 -2.521 1 98.75 87 PHE A C 1
ATOM 683 O O . PHE A 1 87 ? 2.164 -10.82 -3.611 1 98.75 87 PHE A O 1
ATOM 690 N N . HIS A 1 88 ? 3.703 -9.945 -2.234 1 98.25 88 HIS A N 1
ATOM 691 C CA . HIS A 1 88 ? 4.031 -8.852 -3.141 1 98.25 88 HIS A CA 1
ATOM 692 C C . HIS A 1 88 ? 4.633 -9.375 -4.441 1 98.25 88 HIS A C 1
ATOM 694 O O . HIS A 1 88 ? 4.883 -10.57 -4.574 1 98.25 88 HIS A O 1
ATOM 700 N N . GLU A 1 89 ? 4.82 -8.461 -5.324 1 97.75 89 GLU A N 1
ATOM 701 C CA . GLU A 1 89 ? 5.324 -8.766 -6.66 1 97.75 89 GLU A CA 1
ATOM 702 C C . GLU A 1 89 ? 6.816 -9.078 -6.629 1 97.75 89 GLU A C 1
ATOM 704 O O . GLU A 1 89 ? 7.492 -8.812 -5.633 1 97.75 89 GLU A O 1
ATOM 709 N N . TRP A 1 90 ? 7.309 -9.594 -7.711 1 97.75 90 TRP A N 1
ATOM 710 C CA . TRP A 1 90 ? 8.719 -9.852 -7.965 1 97.75 90 TRP A CA 1
ATOM 711 C C . TRP A 1 90 ? 9.562 -8.609 -7.684 1 97.75 90 TRP A C 1
ATOM 713 O O . TRP A 1 90 ? 9.148 -7.492 -8.008 1 97.75 90 TRP A O 1
ATOM 723 N N . ARG A 1 91 ? 10.758 -8.859 -7.141 1 96.94 91 ARG A N 1
ATOM 724 C CA . ARG A 1 91 ? 11.656 -7.758 -6.816 1 96.94 91 ARG A CA 1
ATOM 725 C C . ARG A 1 91 ? 12.805 -7.672 -7.816 1 96.94 91 ARG A C 1
ATOM 727 O O . ARG A 1 91 ? 13.617 -8.594 -7.918 1 96.94 91 ARG A O 1
ATOM 734 N N . PRO A 1 92 ? 12.898 -6.543 -8.453 1 96.12 92 PRO A N 1
ATOM 735 C CA . PRO A 1 92 ? 14 -6.375 -9.406 1 96.12 92 PRO A CA 1
ATOM 736 C C . PRO A 1 92 ? 15.336 -6.094 -8.727 1 96.12 92 PRO A C 1
ATOM 738 O O . PRO A 1 92 ? 16.391 -6.125 -9.375 1 96.12 92 PRO A O 1
ATOM 741 N N . ASP A 1 93 ? 15.281 -5.801 -7.449 1 94.25 93 ASP A N 1
ATOM 742 C CA . ASP A 1 93 ? 16.484 -5.426 -6.719 1 94.25 93 ASP A CA 1
ATOM 743 C C . ASP A 1 93 ? 16.5 -6.055 -5.328 1 94.25 93 ASP A C 1
ATOM 745 O O . ASP A 1 93 ? 15.688 -5.707 -4.473 1 94.25 93 ASP A O 1
ATOM 749 N N . MET A 1 94 ? 17.484 -6.918 -5.113 1 94.44 94 MET A N 1
ATOM 750 C CA . MET A 1 94 ? 17.609 -7.602 -3.828 1 94.44 94 MET A CA 1
ATOM 751 C C . MET A 1 94 ? 18.797 -7.047 -3.039 1 94.44 94 MET A C 1
ATOM 753 O O . MET A 1 94 ? 19.281 -7.695 -2.109 1 94.44 94 MET A O 1
ATOM 757 N N . THR A 1 95 ? 19.266 -5.836 -3.379 1 88.5 95 THR A N 1
ATOM 758 C CA . THR A 1 95 ? 20.359 -5.207 -2.656 1 88.5 95 THR A CA 1
ATOM 759 C C . THR A 1 95 ? 19.844 -4.152 -1.684 1 88.5 95 THR A C 1
ATOM 761 O O . THR A 1 95 ? 20.562 -3.713 -0.788 1 88.5 95 THR A O 1
ATOM 764 N N . GLY A 1 96 ? 18.625 -3.762 -1.885 1 83.38 96 GLY A N 1
ATOM 765 C CA . GLY A 1 96 ? 18.031 -2.754 -1.016 1 83.38 96 GLY A CA 1
ATOM 766 C C . GLY A 1 96 ? 18.359 -1.335 -1.444 1 83.38 96 GLY A C 1
ATOM 767 O O . GLY A 1 96 ? 18.062 -0.382 -0.718 1 83.38 96 GLY A O 1
ATOM 768 N N . GLN A 1 97 ? 18.875 -1.067 -2.656 1 80.31 97 GLN A N 1
ATOM 769 C CA . GLN A 1 97 ? 19.344 0.246 -3.08 1 80.31 97 GLN A CA 1
ATOM 770 C C . GLN A 1 97 ? 18.328 0.93 -3.992 1 80.31 97 GLN A C 1
ATOM 772 O O . GLN A 1 97 ? 18.609 1.989 -4.559 1 80.31 97 GLN A O 1
ATOM 777 N N . ASN A 1 98 ? 17.188 0.36 -4.113 1 82.31 98 ASN A N 1
ATOM 778 C CA . ASN A 1 98 ? 16.141 0.915 -4.965 1 82.31 98 ASN A CA 1
ATOM 779 C C . ASN A 1 98 ? 16.594 1.028 -6.414 1 82.31 98 ASN A C 1
ATOM 781 O O . ASN A 1 98 ? 17 2.102 -6.859 1 82.31 98 ASN A O 1
ATOM 785 N N . ALA A 1 99 ? 16.297 0.123 -7.207 1 82.62 99 ALA A N 1
ATOM 786 C CA . ALA A 1 99 ? 16.688 0.092 -8.609 1 82.62 99 ALA A CA 1
ATOM 787 C C . ALA A 1 99 ? 15.945 1.163 -9.406 1 82.62 99 ALA A C 1
ATOM 789 O O . ALA A 1 99 ? 14.758 1.418 -9.172 1 82.62 99 ALA A O 1
ATOM 790 N N . SER A 1 100 ? 16.625 1.769 -10.312 1 83.94 100 SER A N 1
ATOM 791 C CA . SER A 1 100 ? 15.984 2.645 -11.289 1 83.94 100 SER A CA 1
ATOM 792 C C . SER A 1 100 ? 15.062 1.855 -12.211 1 83.94 100 SER A C 1
ATOM 794 O O . SER A 1 100 ? 15.07 0.623 -12.203 1 83.94 100 SER A O 1
ATOM 796 N N . GLN A 1 101 ? 14.352 2.602 -12.984 1 87.31 101 GLN A N 1
ATOM 797 C CA . GLN A 1 101 ? 13.484 1.943 -13.953 1 87.31 101 GLN A CA 1
ATOM 798 C C . GLN A 1 101 ? 14.297 1.138 -14.961 1 87.31 101 GLN A C 1
ATOM 800 O O . GLN A 1 101 ? 13.93 0.013 -15.312 1 87.31 101 GLN A O 1
ATOM 805 N N . ASP A 1 102 ? 15.43 1.719 -15.383 1 90.69 102 ASP A N 1
ATOM 806 C CA . ASP A 1 102 ? 16.297 1.033 -16.344 1 90.69 102 ASP A CA 1
ATOM 807 C C . ASP A 1 102 ? 16.859 -0.256 -15.75 1 90.69 102 ASP A C 1
ATOM 809 O O . ASP A 1 102 ? 16.938 -1.277 -16.438 1 90.69 102 ASP A O 1
ATOM 813 N N . GLU A 1 103 ? 17.203 -0.216 -14.539 1 91.94 103 GLU A N 1
ATOM 814 C CA . GLU A 1 103 ? 17.734 -1.396 -13.867 1 91.94 103 GLU A CA 1
ATOM 815 C C . GLU A 1 103 ? 16.656 -2.473 -13.711 1 91.94 103 GLU A C 1
ATOM 817 O O . GLU A 1 103 ? 16.953 -3.664 -13.82 1 91.94 103 GLU A O 1
ATOM 822 N N . ALA A 1 104 ? 15.5 -2.053 -13.469 1 93.88 104 ALA A N 1
ATOM 823 C CA . ALA A 1 104 ? 14.391 -2.992 -13.336 1 93.88 104 ALA A CA 1
ATOM 824 C C . ALA A 1 104 ? 14.109 -3.693 -14.664 1 93.88 104 ALA A C 1
ATOM 826 O O . ALA A 1 104 ? 13.836 -4.895 -14.688 1 93.88 104 ALA A O 1
ATOM 827 N N . VAL A 1 105 ? 14.156 -2.951 -15.711 1 95.94 105 VAL A N 1
ATOM 828 C CA . VAL A 1 105 ? 13.945 -3.508 -17.047 1 95.94 105 VAL A CA 1
ATOM 829 C C . VAL A 1 105 ? 15.039 -4.531 -17.359 1 95.94 105 VAL A C 1
ATOM 831 O O . VAL A 1 105 ? 14.75 -5.621 -17.859 1 95.94 105 VAL A O 1
ATOM 834 N N . LEU A 1 106 ? 16.266 -4.145 -17.031 1 97.19 106 LEU A N 1
ATOM 835 C CA . LEU A 1 106 ? 17.375 -5.062 -17.234 1 97.19 106 LEU A CA 1
ATOM 836 C C . LEU A 1 106 ? 17.188 -6.328 -16.406 1 97.19 106 LEU A C 1
ATOM 838 O O . LEU A 1 106 ? 17.359 -7.438 -16.922 1 97.19 106 LEU A O 1
ATOM 842 N N . ALA A 1 107 ? 16.828 -6.18 -15.18 1 97.81 107 ALA A N 1
ATOM 843 C CA . ALA A 1 107 ? 16.609 -7.316 -14.289 1 97.81 107 ALA A CA 1
ATOM 844 C C . ALA A 1 107 ? 15.539 -8.25 -14.859 1 97.81 107 ALA A C 1
ATOM 846 O O . ALA A 1 107 ? 15.711 -9.477 -14.836 1 97.81 107 ALA A O 1
ATOM 847 N N . HIS A 1 108 ? 14.5 -7.656 -15.336 1 97.44 108 HIS A N 1
ATOM 848 C CA . HIS A 1 108 ? 13.406 -8.445 -15.891 1 97.44 108 HIS A CA 1
ATOM 849 C C . HIS A 1 108 ? 13.867 -9.258 -17.094 1 97.44 108 HIS A C 1
ATOM 851 O O . HIS A 1 108 ? 13.555 -10.445 -17.219 1 97.44 108 HIS A O 1
ATOM 857 N N . ARG A 1 109 ? 14.609 -8.617 -17.953 1 97.88 109 ARG A N 1
ATOM 858 C CA . ARG A 1 109 ? 15.141 -9.312 -19.125 1 97.88 109 ARG A CA 1
ATOM 859 C C . ARG A 1 109 ? 16.016 -10.492 -18.719 1 97.88 109 ARG A C 1
ATOM 861 O O . ARG A 1 109 ? 15.852 -11.602 -19.219 1 97.88 109 ARG A O 1
ATOM 868 N N . LEU A 1 110 ? 16.859 -10.227 -17.812 1 98.25 110 LEU A N 1
ATOM 869 C CA . LEU A 1 110 ? 17.781 -11.266 -17.359 1 98.25 110 LEU A CA 1
ATOM 870 C C . LEU A 1 110 ? 17.016 -12.391 -16.656 1 98.25 110 LEU A C 1
ATOM 872 O O . LEU A 1 110 ? 17.359 -13.562 -16.812 1 98.25 110 LEU A O 1
ATOM 876 N N . PHE A 1 111 ? 16.031 -12.07 -15.906 1 98.31 111 PHE A N 1
ATOM 877 C CA . PHE A 1 111 ? 15.172 -13.055 -15.258 1 98.31 111 PHE A CA 1
ATOM 878 C C . PHE A 1 111 ? 14.578 -14.016 -16.281 1 98.31 111 PHE A C 1
ATOM 880 O O . PHE A 1 111 ? 14.672 -15.234 -16.125 1 98.31 111 PHE A O 1
ATOM 887 N N . LEU A 1 112 ? 14.031 -13.453 -17.359 1 96.81 112 LEU A N 1
ATOM 888 C CA . LEU A 1 112 ? 13.391 -14.258 -18.406 1 96.81 112 LEU A CA 1
ATOM 889 C C . LEU A 1 112 ? 14.422 -15.086 -19.156 1 96.81 112 LEU A C 1
ATOM 891 O O . LEU A 1 112 ? 14.203 -16.266 -19.422 1 96.81 112 LEU A O 1
ATOM 895 N N . GLU A 1 113 ? 15.531 -14.516 -19.422 1 97.62 113 GLU A N 1
ATOM 896 C CA . GLU A 1 113 ? 16.562 -15.172 -20.203 1 97.62 113 GLU A CA 1
ATOM 897 C C . GLU A 1 113 ? 17.188 -16.344 -19.438 1 97.62 113 GLU A C 1
ATOM 899 O O . GLU A 1 113 ? 17.719 -17.266 -20.047 1 97.62 113 GLU A O 1
ATOM 904 N N . ASN A 1 114 ? 17.125 -16.266 -18.141 1 98.12 114 ASN A N 1
ATOM 905 C CA . ASN A 1 114 ? 17.797 -17.266 -17.328 1 98.12 114 ASN A CA 1
ATOM 906 C C . ASN A 1 114 ? 16.797 -18.125 -16.531 1 98.12 114 ASN A C 1
ATOM 908 O O . ASN A 1 114 ? 17.125 -18.625 -15.461 1 98.12 114 ASN A O 1
ATOM 912 N N . SER A 1 115 ? 15.594 -18.156 -16.906 1 96.81 115 SER A N 1
ATOM 913 C CA . SER A 1 115 ? 14.539 -19 -16.359 1 96.81 115 SER A CA 1
ATOM 914 C C . SER A 1 115 ? 14.375 -18.766 -14.859 1 96.81 115 SER A C 1
ATOM 916 O O . SER A 1 115 ? 14.203 -19.703 -14.086 1 96.81 115 SER A O 1
ATOM 918 N N . GLY A 1 116 ? 14.625 -17.484 -14.477 1 97.81 116 GLY A N 1
ATOM 919 C CA . GLY A 1 116 ? 14.352 -17.078 -13.109 1 97.81 116 GLY A CA 1
ATOM 920 C C . GLY A 1 116 ? 15.555 -17.203 -12.195 1 97.81 116 GLY A C 1
ATOM 921 O O . GLY A 1 116 ? 15.477 -16.875 -11.008 1 97.81 116 GLY A O 1
ATOM 922 N N . ALA A 1 117 ? 16.672 -17.672 -12.711 1 98.44 117 ALA A N 1
ATOM 923 C CA . ALA A 1 117 ? 17.891 -17.766 -11.914 1 98.44 117 ALA A CA 1
ATOM 924 C C . ALA A 1 117 ? 18.766 -16.531 -12.109 1 98.44 117 ALA A C 1
ATOM 926 O O . ALA A 1 117 ? 18.562 -15.766 -13.062 1 98.44 117 ALA A O 1
ATOM 927 N N . VAL A 1 118 ? 19.688 -16.266 -11.172 1 98.12 118 VAL A N 1
ATOM 928 C CA . VAL A 1 118 ? 20.672 -15.211 -11.297 1 98.12 118 VAL A CA 1
ATOM 929 C C . VAL A 1 118 ? 22.047 -15.82 -11.617 1 98.12 118 VAL A C 1
ATOM 931 O O . VAL A 1 118 ? 22.656 -16.469 -10.766 1 98.12 118 VAL A O 1
ATOM 934 N N . PRO A 1 119 ? 22.469 -15.617 -12.805 1 97.31 119 PRO A N 1
ATOM 935 C CA . PRO A 1 119 ? 23.797 -16.156 -13.117 1 97.31 119 PRO A CA 1
ATOM 936 C C . PRO A 1 119 ? 24.906 -15.438 -12.344 1 97.31 119 PRO A C 1
ATOM 938 O O . PRO A 1 119 ? 24.75 -14.289 -11.93 1 97.31 119 PRO A O 1
ATOM 941 N N . GLU A 1 120 ? 26.016 -16.062 -12.195 1 95.81 120 GLU A N 1
ATOM 942 C CA . GLU A 1 120 ? 27.156 -15.508 -11.469 1 95.81 120 GLU A CA 1
ATOM 943 C C . GLU A 1 120 ? 27.625 -14.203 -12.094 1 95.81 120 GLU A C 1
ATOM 945 O O . GLU A 1 120 ? 28.078 -13.297 -11.391 1 95.81 120 GLU A O 1
ATOM 950 N N . SER A 1 121 ? 27.484 -14.031 -13.359 1 95.12 121 SER A N 1
ATOM 951 C CA . SER A 1 121 ? 27.984 -12.883 -14.102 1 95.12 121 SER A CA 1
ATOM 952 C C . SER A 1 121 ? 26.969 -11.758 -14.141 1 95.12 121 SER A C 1
ATOM 954 O O . SER A 1 121 ? 27.219 -10.703 -14.734 1 95.12 121 SER A O 1
ATOM 956 N N . SER A 1 122 ? 25.812 -11.977 -13.57 1 96.31 122 SER A N 1
ATOM 957 C CA . SER A 1 122 ? 24.766 -10.961 -13.641 1 96.31 122 SER A CA 1
ATOM 958 C C . SER A 1 122 ? 25.219 -9.648 -13.023 1 96.31 122 SER A C 1
ATOM 960 O O . SER A 1 122 ? 25.766 -9.633 -11.914 1 96.31 122 SER A O 1
ATOM 962 N N . PRO A 1 123 ? 24.969 -8.547 -13.641 1 95.88 123 PRO A N 1
ATOM 963 C CA . PRO A 1 123 ? 25.344 -7.242 -13.094 1 95.88 123 PRO A CA 1
ATOM 964 C C . PRO A 1 123 ? 24.344 -6.738 -12.047 1 95.88 123 PRO A C 1
ATOM 966 O O . PRO A 1 123 ? 24.594 -5.715 -11.398 1 95.88 123 PRO A O 1
ATOM 969 N N . VAL A 1 124 ? 23.219 -7.406 -11.938 1 95.62 124 VAL A N 1
ATOM 970 C CA . VAL A 1 124 ? 22.188 -7.02 -10.969 1 95.62 124 VAL A CA 1
ATOM 971 C C . VAL A 1 124 ? 21.75 -8.242 -10.172 1 95.62 124 VAL A C 1
ATOM 973 O O . VAL A 1 124 ? 21.875 -9.375 -10.641 1 95.62 124 VAL A O 1
ATOM 976 N N . ARG A 1 125 ? 21.297 -8.023 -8.93 1 96.62 125 ARG A N 1
ATOM 977 C CA . ARG A 1 125 ? 20.75 -9.086 -8.094 1 96.62 125 ARG A CA 1
ATOM 978 C C . ARG A 1 125 ? 19.234 -8.922 -7.91 1 96.62 125 ARG A C 1
ATOM 980 O O . ARG A 1 125 ? 18.797 -8.125 -7.078 1 96.62 125 ARG A O 1
ATOM 987 N N . TYR A 1 126 ? 18.5 -9.672 -8.68 1 97.69 126 TYR A N 1
ATOM 988 C CA . TYR A 1 126 ? 17.047 -9.68 -8.578 1 97.69 126 TYR A CA 1
ATOM 989 C C . TYR A 1 126 ? 16.562 -10.93 -7.859 1 97.69 126 TYR A C 1
ATOM 991 O O . TYR A 1 126 ? 17.328 -11.859 -7.609 1 97.69 126 TYR A O 1
ATOM 999 N N . GLU A 1 127 ? 15.305 -10.938 -7.434 1 97.88 127 GLU A N 1
ATOM 1000 C CA . GLU A 1 127 ? 14.68 -12.102 -6.805 1 97.88 127 GLU A CA 1
ATOM 1001 C C . GLU A 1 127 ? 14.57 -13.266 -7.785 1 97.88 127 GLU A C 1
ATOM 1003 O O . GLU A 1 127 ? 14.078 -13.094 -8.906 1 97.88 127 GLU A O 1
ATOM 1008 N N . THR A 1 128 ? 14.984 -14.422 -7.395 1 98.62 128 THR A N 1
ATOM 1009 C CA . THR A 1 128 ? 14.891 -15.586 -8.266 1 98.62 128 THR A CA 1
ATOM 1010 C C . THR A 1 128 ? 13.484 -16.188 -8.211 1 98.62 128 THR A C 1
ATOM 1012 O O . THR A 1 128 ? 12.719 -15.891 -7.301 1 98.62 128 THR A O 1
ATOM 1015 N N . ALA A 1 129 ? 13.211 -17.031 -9.148 1 98.5 129 ALA A N 1
ATOM 1016 C CA . ALA A 1 129 ? 11.945 -17.766 -9.148 1 98.5 129 ALA A CA 1
ATOM 1017 C C . ALA A 1 129 ? 11.805 -18.609 -7.883 1 98.5 129 ALA A C 1
ATOM 1019 O O . ALA A 1 129 ? 10.742 -18.625 -7.262 1 98.5 129 ALA A O 1
ATOM 1020 N N . ALA A 1 130 ? 12.852 -19.219 -7.504 1 98.5 130 ALA A N 1
ATOM 1021 C CA . ALA A 1 130 ? 12.852 -20.062 -6.312 1 98.5 130 ALA A CA 1
ATOM 1022 C C . ALA A 1 130 ? 12.578 -19.25 -5.055 1 98.5 130 ALA A C 1
ATOM 1024 O O . ALA A 1 130 ? 11.812 -19.672 -4.188 1 98.5 130 ALA A O 1
ATOM 1025 N N . GLU A 1 131 ? 13.203 -18.094 -4.98 1 97.94 131 GLU A N 1
ATOM 1026 C CA . GLU A 1 131 ? 13 -17.203 -3.836 1 97.94 131 GLU A CA 1
ATOM 1027 C C . GLU A 1 131 ? 11.562 -16.703 -3.77 1 97.94 131 GLU A C 1
ATOM 1029 O O . GLU A 1 131 ? 10.977 -16.609 -2.686 1 97.94 131 GLU A O 1
ATOM 1034 N N . MET A 1 132 ? 10.953 -16.375 -4.902 1 98.19 132 MET A N 1
ATOM 1035 C CA . MET A 1 132 ? 9.555 -15.961 -4.965 1 98.19 132 MET A CA 1
ATOM 1036 C C . MET A 1 132 ? 8.633 -17.062 -4.465 1 98.19 132 MET A C 1
ATOM 1038 O O . MET A 1 132 ? 7.742 -16.812 -3.65 1 98.19 132 MET A O 1
ATOM 1042 N N . ARG A 1 133 ? 8.852 -18.266 -4.945 1 98.19 133 ARG A N 1
ATOM 1043 C CA . ARG A 1 133 ? 8.023 -19.391 -4.543 1 98.19 133 ARG A CA 1
ATOM 1044 C C . ARG A 1 133 ? 8.133 -19.656 -3.045 1 98.19 133 ARG A C 1
ATOM 1046 O O . ARG A 1 133 ? 7.121 -19.859 -2.369 1 98.19 133 ARG A O 1
ATOM 1053 N N . GLU A 1 134 ? 9.328 -19.594 -2.613 1 97.94 134 GLU A N 1
ATOM 1054 C CA . GLU A 1 134 ? 9.57 -19.875 -1.2 1 97.94 134 GLU A CA 1
ATOM 1055 C C . GLU A 1 134 ? 8.891 -18.844 -0.31 1 97.94 134 GLU A C 1
ATOM 1057 O O . GLU A 1 134 ? 8.203 -19.188 0.653 1 97.94 134 GLU A O 1
ATOM 1062 N N . ARG A 1 135 ? 9.086 -17.594 -0.634 1 97.06 135 ARG A N 1
ATOM 1063 C CA . ARG A 1 135 ? 8.477 -16.516 0.14 1 97.06 135 ARG A CA 1
ATOM 1064 C C . ARG A 1 135 ? 6.957 -16.641 0.162 1 97.06 135 ARG A C 1
ATOM 1066 O O . ARG A 1 135 ? 6.328 -16.453 1.204 1 97.06 135 ARG A O 1
ATOM 1073 N N . PHE A 1 136 ? 6.402 -16.969 -0.963 1 98.44 136 PHE A N 1
ATOM 1074 C CA . PHE A 1 136 ? 4.957 -17.109 -1.091 1 98.44 136 PHE A CA 1
ATOM 1075 C C . PHE A 1 136 ? 4.453 -18.297 -0.266 1 98.44 136 PHE A C 1
ATOM 1077 O O . PHE A 1 136 ? 3.514 -18.141 0.521 1 98.44 136 PHE A O 1
ATOM 1084 N N . LEU A 1 137 ? 5.078 -19.406 -0.378 1 98.19 137 LEU A N 1
ATOM 1085 C CA . LEU A 1 137 ? 4.625 -20.625 0.286 1 98.19 137 LEU A CA 1
ATOM 1086 C C . LEU A 1 137 ? 4.77 -20.5 1.8 1 98.19 137 LEU A C 1
ATOM 1088 O O . LEU A 1 137 ? 3.914 -20.984 2.549 1 98.19 137 LEU A O 1
ATOM 1092 N N . GLN A 1 138 ? 5.816 -19.875 2.18 1 97.56 138 GLN A N 1
ATOM 1093 C CA . GLN A 1 138 ? 5.988 -19.656 3.609 1 97.56 138 GLN A CA 1
ATOM 1094 C C . GLN A 1 138 ? 4.855 -18.797 4.168 1 97.56 138 GLN A C 1
ATOM 1096 O O . GLN A 1 138 ? 4.277 -19.109 5.207 1 97.56 138 GLN A O 1
ATOM 1101 N N . ALA A 1 139 ? 4.512 -17.766 3.494 1 97.94 139 ALA A N 1
ATOM 1102 C CA . ALA A 1 139 ? 3.43 -16.875 3.924 1 97.94 139 ALA A CA 1
ATOM 1103 C C . ALA A 1 139 ? 2.08 -17.578 3.842 1 97.94 139 ALA A C 1
ATOM 1105 O O . ALA A 1 139 ? 1.223 -17.406 4.707 1 97.94 139 ALA A O 1
ATOM 1106 N N . LEU A 1 140 ? 1.912 -18.406 2.801 1 98.38 140 LEU A N 1
ATOM 1107 C CA . LEU A 1 140 ? 0.667 -19.125 2.578 1 98.38 140 LEU A CA 1
ATOM 1108 C C . LEU A 1 140 ? 0.358 -20.047 3.754 1 98.38 140 LEU A C 1
ATOM 1110 O O . LEU A 1 140 ? -0.807 -20.344 4.023 1 98.38 140 LEU A O 1
ATOM 1114 N N . GLY A 1 141 ? 1.373 -20.453 4.445 1 97.75 141 GLY A N 1
ATOM 1115 C CA . GLY A 1 141 ? 1.204 -21.328 5.59 1 97.75 141 GLY A CA 1
ATOM 1116 C C . GLY A 1 141 ? 0.275 -20.766 6.645 1 97.75 141 GLY A C 1
ATOM 1117 O O . GLY A 1 141 ? -0.387 -21.516 7.367 1 97.75 141 GLY A O 1
ATOM 1118 N N . LYS A 1 142 ? 0.136 -19.469 6.75 1 96.94 142 LYS A N 1
ATOM 1119 C CA . LYS A 1 142 ? -0.723 -18.781 7.715 1 96.94 142 LYS A CA 1
ATOM 1120 C C . LYS A 1 142 ? -2.197 -19.062 7.43 1 96.94 142 LYS A C 1
ATOM 1122 O O . LYS A 1 142 ? -3.051 -18.859 8.297 1 96.94 142 LYS A O 1
ATOM 1127 N N . TYR A 1 143 ? -2.434 -19.531 6.184 1 97.69 143 TYR A N 1
ATOM 1128 C CA . TYR A 1 143 ? -3.818 -19.625 5.734 1 97.69 143 TYR A CA 1
ATOM 1129 C C . TYR A 1 143 ? -4.207 -21.078 5.457 1 97.69 143 TYR A C 1
ATOM 1131 O O . TYR A 1 143 ? -5.148 -21.344 4.707 1 97.69 143 TYR A O 1
ATOM 1139 N N . LYS A 1 144 ? -3.543 -22.047 6.012 1 95.69 144 LYS A N 1
ATOM 1140 C CA . LYS A 1 144 ? -3.709 -23.469 5.719 1 95.69 144 LYS A CA 1
ATOM 1141 C C . LYS A 1 144 ? -5.047 -23.984 6.242 1 95.69 144 LYS A C 1
ATOM 1143 O O . LYS A 1 144 ? -5.5 -25.062 5.848 1 95.69 144 LYS A O 1
ATOM 1148 N N . ALA A 1 145 ? -5.664 -23.25 7.152 1 96.81 145 ALA A N 1
ATOM 1149 C CA . ALA A 1 145 ? -6.922 -23.688 7.742 1 96.81 145 ALA A CA 1
ATOM 1150 C C . ALA A 1 145 ? -8.086 -23.5 6.766 1 96.81 145 ALA A C 1
ATOM 1152 O O . ALA A 1 145 ? -9.164 -24.062 6.961 1 96.81 145 ALA A O 1
ATOM 1153 N N . TYR A 1 146 ? -7.891 -22.688 5.727 1 97.88 146 TYR A N 1
ATOM 1154 C CA . TYR A 1 146 ? -8.945 -22.438 4.754 1 97.88 146 TYR A CA 1
ATOM 1155 C C . TYR A 1 146 ? -8.93 -23.469 3.641 1 97.88 146 TYR A C 1
ATOM 1157 O O . TYR A 1 146 ? -7.855 -23.891 3.193 1 97.88 146 TYR A O 1
ATOM 1165 N N . ASP A 1 147 ? -10.102 -23.844 3.154 1 97.62 147 ASP A N 1
ATOM 1166 C CA . ASP A 1 147 ? -10.211 -24.812 2.07 1 97.62 147 ASP A CA 1
ATOM 1167 C C . ASP A 1 147 ? -10.133 -24.125 0.708 1 97.62 147 ASP A C 1
ATOM 1169 O O . ASP A 1 147 ? -9.57 -24.672 -0.238 1 97.62 147 ASP A O 1
ATOM 1173 N N . ARG A 1 148 ? -10.789 -22.969 0.601 1 98.25 148 ARG A N 1
ATOM 1174 C CA . ARG A 1 148 ? -10.836 -22.203 -0.635 1 98.25 148 ARG A CA 1
ATOM 1175 C C . ARG A 1 148 ? -10.625 -20.703 -0.358 1 98.25 148 ARG A C 1
ATOM 1177 O O . ARG A 1 148 ? -11.391 -20.094 0.385 1 98.25 148 ARG A O 1
ATOM 1184 N N . ILE A 1 149 ? -9.578 -20.125 -0.951 1 98.56 149 ILE A N 1
ATOM 1185 C CA . ILE A 1 149 ? -9.266 -18.734 -0.673 1 98.56 149 ILE A CA 1
ATOM 1186 C C . ILE A 1 149 ? -9.039 -17.984 -1.985 1 98.56 149 ILE A C 1
ATOM 1188 O O . ILE A 1 149 ? -8.656 -18.578 -2.992 1 98.56 149 ILE A O 1
ATOM 1192 N N . VAL A 1 150 ? -9.375 -16.719 -2.016 1 98.88 150 VAL A N 1
ATOM 1193 C CA . VAL A 1 150 ? -9.031 -15.797 -3.1 1 98.88 150 VAL A CA 1
ATOM 1194 C C . VAL A 1 150 ? -7.746 -15.047 -2.76 1 98.88 150 VAL A C 1
ATOM 1196 O O . VAL A 1 150 ? -7.633 -14.453 -1.685 1 98.88 150 VAL A O 1
ATOM 1199 N N . ILE A 1 151 ? -6.801 -15.133 -3.598 1 98.94 151 ILE A N 1
ATOM 1200 C CA . ILE A 1 151 ? -5.566 -14.375 -3.412 1 98.94 151 ILE A CA 1
ATOM 1201 C C . ILE A 1 151 ? -5.414 -13.352 -4.531 1 98.94 151 ILE A C 1
ATOM 1203 O O . ILE A 1 151 ? -5.262 -13.711 -5.699 1 98.94 151 ILE A O 1
ATOM 1207 N N . VAL A 1 152 ? -5.5 -12.086 -4.195 1 99 152 VAL A N 1
ATOM 1208 C CA . VAL A 1 152 ? -5.285 -11.008 -5.152 1 99 152 VAL A CA 1
ATOM 1209 C C . VAL A 1 152 ? -3.83 -10.547 -5.098 1 99 152 VAL A C 1
ATOM 1211 O O . VAL A 1 152 ? -3.373 -10.031 -4.074 1 99 152 VAL A O 1
ATOM 1214 N N . CYS A 1 153 ? -3.148 -10.711 -6.207 1 98.88 153 CYS A N 1
ATOM 1215 C CA . CYS A 1 153 ? -1.715 -10.445 -6.203 1 98.88 153 CYS A CA 1
ATOM 1216 C C . CYS A 1 153 ? -1.218 -10.102 -7.602 1 98.88 153 CYS A C 1
ATOM 1218 O O . CYS A 1 153 ? -1.857 -9.336 -8.32 1 98.88 153 CYS A O 1
ATOM 1220 N N . HIS A 1 154 ? -0.116 -10.727 -8.094 1 98.75 154 HIS A N 1
ATOM 1221 C CA . HIS A 1 154 ? 0.592 -10.109 -9.211 1 98.75 154 HIS A CA 1
ATOM 1222 C C . HIS A 1 154 ? 0.969 -11.141 -10.266 1 98.75 154 HIS A C 1
ATOM 1224 O O . HIS A 1 154 ? 1.045 -12.336 -9.977 1 98.75 154 HIS A O 1
ATOM 1230 N N . GLY A 1 155 ? 1.254 -10.656 -11.414 1 98.31 155 GLY A N 1
ATOM 1231 C CA . GLY A 1 155 ? 1.465 -11.508 -12.578 1 98.31 155 GLY A CA 1
ATOM 1232 C C . GLY A 1 155 ? 2.682 -12.406 -12.445 1 98.31 155 GLY A C 1
ATOM 1233 O O . GLY A 1 155 ? 2.578 -13.625 -12.578 1 98.31 155 GLY A O 1
ATOM 1234 N N . MET A 1 156 ? 3.863 -11.867 -12.148 1 97.69 156 MET A N 1
ATOM 1235 C CA . MET A 1 156 ? 5.09 -12.656 -12.094 1 97.69 156 MET A CA 1
ATOM 1236 C C . MET A 1 156 ? 5.02 -13.695 -10.977 1 97.69 156 MET A C 1
ATOM 1238 O O . MET A 1 156 ? 5.566 -14.789 -11.102 1 97.69 156 MET A O 1
ATOM 1242 N N . LEU A 1 157 ? 4.355 -13.359 -9.914 1 98.44 157 LEU A N 1
ATOM 1243 C CA . LEU A 1 157 ? 4.199 -14.297 -8.805 1 98.44 157 LEU A CA 1
ATOM 1244 C C . LEU A 1 157 ? 3.297 -15.461 -9.203 1 98.44 157 LEU A C 1
ATOM 1246 O O . LEU A 1 157 ? 3.658 -16.625 -9.016 1 98.44 157 LEU A O 1
ATOM 1250 N N . ILE A 1 158 ? 2.158 -15.156 -9.805 1 98.62 158 ILE A N 1
ATOM 1251 C CA . ILE A 1 158 ? 1.188 -16.172 -10.18 1 98.62 158 ILE A CA 1
ATOM 1252 C C . ILE A 1 158 ? 1.818 -17.141 -11.188 1 98.62 158 ILE A C 1
ATOM 1254 O O . ILE A 1 158 ? 1.595 -18.359 -11.117 1 98.62 158 ILE A O 1
ATOM 1258 N N . ARG A 1 159 ? 2.672 -16.641 -12.016 1 97.5 159 ARG A N 1
ATOM 1259 C CA . ARG A 1 159 ? 3.305 -17.422 -13.07 1 97.5 159 ARG A CA 1
ATOM 1260 C C . ARG A 1 159 ? 4.195 -18.516 -12.484 1 97.5 159 ARG A C 1
ATOM 1262 O O . ARG A 1 159 ? 4.574 -19.469 -13.188 1 97.5 159 ARG A O 1
ATOM 1269 N N . GLN A 1 160 ? 4.578 -18.359 -11.258 1 97.38 160 GLN A N 1
ATOM 1270 C CA . GLN A 1 160 ? 5.402 -19.391 -10.633 1 97.38 160 GLN A CA 1
ATOM 1271 C C . GLN A 1 160 ? 4.578 -20.641 -10.336 1 97.38 160 GLN A C 1
ATOM 1273 O O . GLN A 1 160 ? 5.137 -21.703 -10.047 1 97.38 160 GLN A O 1
ATOM 1278 N N . PHE A 1 161 ? 3.227 -20.578 -10.453 1 97.38 161 PHE A N 1
ATOM 1279 C CA . PHE A 1 161 ? 2.377 -21.672 -10 1 97.38 161 PHE A CA 1
ATOM 1280 C C . PHE A 1 161 ? 1.444 -22.141 -11.117 1 97.38 161 PHE A C 1
ATOM 1282 O O . PHE A 1 161 ? 0.874 -23.234 -11.039 1 97.38 161 PHE A O 1
ATOM 1289 N N . VAL A 1 162 ? 1.244 -21.25 -12.086 1 96.06 162 VAL A N 1
ATOM 1290 C CA . VAL A 1 162 ? 0.366 -21.578 -13.203 1 96.06 162 VAL A CA 1
ATOM 1291 C C . VAL A 1 162 ? 1.131 -21.438 -14.516 1 96.06 162 VAL A C 1
ATOM 1293 O O . VAL A 1 162 ? 1.926 -20.516 -14.688 1 96.06 162 VAL A O 1
ATOM 1296 N N . PRO A 1 163 ? 0.942 -22.375 -15.477 1 93.12 163 PRO A N 1
ATOM 1297 C CA . PRO A 1 163 ? 1.66 -22.312 -16.75 1 93.12 163 PRO A CA 1
ATOM 1298 C C . PRO A 1 163 ? 1.072 -21.297 -17.719 1 93.12 163 PRO A C 1
ATOM 1300 O O . PRO A 1 163 ? 0.53 -21.672 -18.766 1 93.12 163 PRO A O 1
ATOM 1303 N N . LYS A 1 164 ? 1.133 -20.141 -17.406 1 92.75 164 LYS A N 1
ATOM 1304 C CA . LYS A 1 164 ? 0.626 -19.062 -18.234 1 92.75 164 LYS A CA 1
ATOM 1305 C C . LYS A 1 164 ? 1.61 -17.891 -18.281 1 92.75 164 LYS A C 1
ATOM 1307 O O . LYS A 1 164 ? 2.016 -17.375 -17.234 1 92.75 164 LYS A O 1
ATOM 1312 N N . GLU A 1 165 ? 1.962 -17.5 -19.406 1 88.31 165 GLU A N 1
ATOM 1313 C CA . GLU A 1 165 ? 3.002 -16.5 -19.578 1 88.31 165 GLU A CA 1
ATOM 1314 C C . GLU A 1 165 ? 2.438 -15.086 -19.406 1 88.31 165 GLU A C 1
ATOM 1316 O O . GLU A 1 165 ? 3.111 -14.203 -18.875 1 88.31 165 GLU A O 1
ATOM 1321 N N . THR A 1 166 ? 1.244 -14.891 -19.953 1 94.75 166 THR A N 1
ATOM 1322 C CA . THR A 1 166 ? 0.612 -13.586 -19.844 1 94.75 166 THR A CA 1
ATOM 1323 C C . THR A 1 166 ? -0.71 -13.688 -19.094 1 94.75 166 THR A C 1
ATOM 1325 O O . THR A 1 166 ? -1.572 -14.492 -19.438 1 94.75 166 THR A O 1
ATOM 1328 N N . ILE A 1 167 ? -0.839 -12.992 -18.078 1 98.12 167 ILE A N 1
ATOM 1329 C CA . ILE A 1 167 ? -2.045 -12.961 -17.25 1 98.12 167 ILE A CA 1
ATOM 1330 C C . ILE A 1 167 ? -2.652 -11.555 -17.281 1 98.12 167 ILE A C 1
ATOM 1332 O O . ILE A 1 167 ? -1.996 -10.578 -16.906 1 98.12 167 ILE A O 1
ATOM 1336 N N . ALA A 1 168 ? -3.883 -11.406 -17.734 1 98.62 168 ALA A N 1
ATOM 1337 C CA . ALA A 1 168 ? -4.539 -10.109 -17.875 1 98.62 168 ALA A CA 1
ATOM 1338 C C . ALA A 1 168 ? -4.922 -9.531 -16.516 1 98.62 168 ALA A C 1
ATOM 1340 O O . ALA A 1 168 ? -5.008 -10.266 -15.523 1 98.62 168 ALA A O 1
ATOM 1341 N N . TYR A 1 169 ? -5.094 -8.258 -16.469 1 98.81 169 TYR A N 1
ATOM 1342 C CA . TYR A 1 169 ? -5.633 -7.645 -15.258 1 98.81 169 TYR A CA 1
ATOM 1343 C C . TYR A 1 169 ? -6.969 -8.273 -14.875 1 98.81 169 TYR A C 1
ATOM 1345 O O . TYR A 1 169 ? -7.836 -8.469 -15.734 1 98.81 169 TYR A O 1
ATOM 1353 N N . CYS A 1 170 ? -7.113 -8.68 -13.617 1 98.81 170 CYS A N 1
ATOM 1354 C CA . CYS A 1 170 ? -8.312 -9.234 -13.008 1 98.81 170 CYS A CA 1
ATOM 1355 C C . CYS A 1 170 ? -8.609 -10.625 -13.562 1 98.81 170 CYS A C 1
ATOM 1357 O O . CYS A 1 170 ? -9.711 -11.141 -13.383 1 98.81 170 CYS A O 1
ATOM 1359 N N . GLU A 1 171 ? -7.668 -11.195 -14.289 1 98.69 171 GLU A N 1
ATOM 1360 C CA . GLU A 1 171 ? -7.859 -12.586 -14.695 1 98.69 171 GLU A CA 1
ATOM 1361 C C . GLU A 1 171 ? -7.863 -13.516 -13.484 1 98.69 171 GLU A C 1
ATOM 1363 O O . GLU A 1 171 ? -7.039 -13.359 -12.578 1 98.69 171 GLU A O 1
ATOM 1368 N N . ILE A 1 172 ? -8.758 -14.453 -13.438 1 98.44 172 ILE A N 1
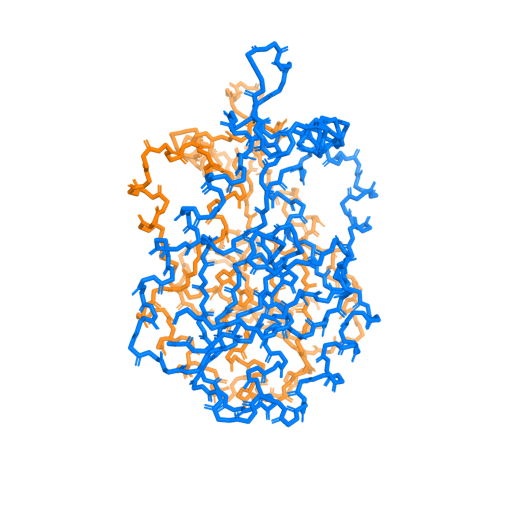ATOM 1369 C CA . ILE A 1 172 ? -8.906 -15.406 -12.336 1 98.44 172 ILE A CA 1
ATOM 1370 C C . ILE A 1 172 ? -8.352 -16.766 -12.758 1 98.44 172 ILE A C 1
ATOM 1372 O O . ILE A 1 172 ? -8.727 -17.297 -13.805 1 98.44 172 ILE A O 1
ATOM 1376 N N . LEU A 1 173 ? -7.457 -17.312 -12.023 1 98.38 173 LEU A N 1
ATOM 1377 C CA . LEU A 1 173 ? -6.855 -18.609 -12.297 1 98.38 173 LEU A CA 1
ATOM 1378 C C . LEU A 1 173 ? -6.977 -19.531 -11.094 1 98.38 173 LEU A C 1
ATOM 1380 O O . LEU A 1 173 ? -6.738 -19.125 -9.953 1 98.38 173 LEU A O 1
ATOM 1384 N N . GLU A 1 174 ? -7.285 -20.75 -11.32 1 97.19 174 GLU A N 1
ATOM 1385 C CA . GLU A 1 174 ? -7.426 -21.719 -10.25 1 97.19 174 GLU A CA 1
ATOM 1386 C C . GLU A 1 174 ? -6.129 -22.5 -10.039 1 97.19 174 GLU A C 1
ATOM 1388 O O . GLU A 1 174 ? -5.43 -22.828 -11 1 97.19 174 GLU A O 1
ATOM 1393 N N . TYR A 1 175 ? -5.828 -22.734 -8.789 1 97.12 175 TYR A N 1
ATOM 1394 C CA . TYR A 1 175 ? -4.656 -23.5 -8.398 1 97.12 175 TYR A CA 1
ATOM 1395 C C . TYR A 1 175 ? -4.949 -24.359 -7.168 1 97.12 175 TYR A C 1
ATOM 1397 O O . TYR A 1 175 ? -5.477 -23.844 -6.172 1 97.12 175 TYR A O 1
ATOM 1405 N N . THR A 1 176 ? -4.629 -25.688 -7.262 1 95.19 176 THR A N 1
ATOM 1406 C CA . THR A 1 176 ? -4.852 -26.578 -6.133 1 95.19 176 THR A CA 1
ATOM 1407 C C . THR A 1 176 ? -3.521 -27.016 -5.523 1 95.19 176 THR A C 1
ATOM 1409 O O . THR A 1 176 ? -2.639 -27.5 -6.234 1 95.19 176 THR A O 1
ATOM 1412 N N . LEU A 1 177 ? -3.357 -26.719 -4.254 1 88.69 177 LEU A N 1
ATOM 1413 C CA . LEU A 1 177 ? -2.188 -27.156 -3.5 1 88.69 177 LEU A CA 1
ATOM 1414 C C . LEU A 1 177 ? -2.43 -28.516 -2.871 1 88.69 177 LEU A C 1
ATOM 1416 O O . LEU A 1 177 ? -3.496 -28.766 -2.301 1 88.69 177 LEU A O 1
ATOM 1420 N N . MET B 1 1 ? -14.586 23.469 2.145 1 95.12 1 MET B N 1
ATOM 1421 C CA . MET B 1 1 ? -14.469 22.016 2.207 1 95.12 1 MET B CA 1
ATOM 1422 C C . MET B 1 1 ? -14.195 21.547 3.635 1 95.12 1 MET B C 1
ATOM 1424 O O . MET B 1 1 ? -13.367 22.125 4.332 1 95.12 1 MET B O 1
ATOM 1428 N N . GLN B 1 2 ? -14.883 20.547 4.105 1 97.44 2 GLN B N 1
ATOM 1429 C CA . GLN B 1 2 ? -14.688 19.953 5.422 1 97.44 2 GLN B CA 1
ATOM 1430 C C . GLN B 1 2 ? -13.961 18.609 5.312 1 97.44 2 GLN B C 1
ATOM 1432 O O . GLN B 1 2 ? -14.359 17.75 4.535 1 97.44 2 GLN B O 1
ATOM 1437 N N . ILE B 1 3 ? -12.945 18.5 6.129 1 98.31 3 ILE B N 1
ATOM 1438 C CA . ILE B 1 3 ? -12.148 17.281 6.113 1 98.31 3 ILE B CA 1
ATOM 1439 C C . ILE B 1 3 ? -12.234 16.594 7.469 1 98.31 3 ILE B C 1
ATOM 1441 O O . ILE B 1 3 ? -12.055 17.219 8.508 1 98.31 3 ILE B O 1
ATOM 1445 N N . LEU B 1 4 ? -12.578 15.359 7.43 1 98.81 4 LEU B N 1
ATOM 1446 C CA . LEU B 1 4 ? -12.391 14.469 8.57 1 98.81 4 LEU B CA 1
ATOM 1447 C C . LEU B 1 4 ? -11.109 13.648 8.414 1 98.81 4 LEU B C 1
ATOM 1449 O O . LEU B 1 4 ? -11.094 12.648 7.703 1 98.81 4 LEU B O 1
ATOM 1453 N N . PHE B 1 5 ? -10.078 14.031 9.148 1 98.81 5 PHE B N 1
ATOM 1454 C CA . PHE B 1 5 ? -8.844 13.25 9.172 1 98.81 5 PHE B CA 1
ATOM 1455 C C . PHE B 1 5 ? -8.977 12.039 10.07 1 98.81 5 PHE B C 1
ATOM 1457 O O . PHE B 1 5 ? -9.5 12.141 11.188 1 98.81 5 PHE B O 1
ATOM 1464 N N . VAL B 1 6 ? -8.539 10.945 9.594 1 98.94 6 VAL B N 1
ATOM 1465 C CA . VAL B 1 6 ? -8.414 9.734 10.398 1 98.94 6 VAL B CA 1
ATOM 1466 C C . VAL B 1 6 ? -6.988 9.203 10.312 1 98.94 6 VAL B C 1
ATOM 1468 O O . VAL B 1 6 ? -6.492 8.914 9.219 1 98.94 6 VAL B O 1
ATOM 1471 N N . ARG B 1 7 ? -6.285 9.109 11.398 1 98.94 7 ARG B N 1
ATOM 1472 C CA . ARG B 1 7 ? -5.02 8.391 11.367 1 98.94 7 ARG B CA 1
ATOM 1473 C C . ARG B 1 7 ? -5.246 6.891 11.18 1 98.94 7 ARG B C 1
ATOM 1475 O O . ARG B 1 7 ? -6.145 6.316 11.797 1 98.94 7 ARG B O 1
ATOM 1482 N N . HIS B 1 8 ? -4.477 6.27 10.438 1 98.94 8 HIS B N 1
ATOM 1483 C CA . HIS B 1 8 ? -4.582 4.828 10.242 1 98.94 8 HIS B CA 1
ATOM 1484 C C . HIS B 1 8 ? -4.551 4.082 11.57 1 98.94 8 HIS B C 1
ATOM 1486 O O . HIS B 1 8 ? -4.129 4.641 12.586 1 98.94 8 HIS B O 1
ATOM 1492 N N . SER B 1 9 ? -4.973 2.859 11.516 1 98.94 9 SER B N 1
ATOM 1493 C CA . SER B 1 9 ? -4.973 2.006 12.695 1 98.94 9 SER B CA 1
ATOM 1494 C C . SER B 1 9 ? -3.598 1.388 12.93 1 98.94 9 SER B C 1
ATOM 1496 O O . SER B 1 9 ? -2.631 1.729 12.25 1 98.94 9 SER B O 1
ATOM 1498 N N . GLU B 1 10 ? -3.395 0.472 13.867 1 98.81 10 GLU B N 1
ATOM 1499 C CA . GLU B 1 10 ? -2.119 -0.03 14.375 1 98.81 10 GLU B CA 1
ATOM 1500 C C . GLU B 1 10 ? -1.432 -0.92 13.336 1 98.81 10 GLU B C 1
ATOM 1502 O O . GLU B 1 10 ? -1.967 -1.963 12.953 1 98.81 10 GLU B O 1
ATOM 1507 N N . PRO B 1 11 ? -0.25 -0.546 12.93 1 98.5 11 PRO B N 1
ATOM 1508 C CA . PRO B 1 11 ? 0.491 -1.344 11.945 1 98.5 11 PRO B CA 1
ATOM 1509 C C . PRO B 1 11 ? 1.25 -2.506 12.586 1 98.5 11 PRO B C 1
ATOM 1511 O O . PRO B 1 11 ? 1.646 -2.424 13.75 1 98.5 11 PRO B O 1
ATOM 1514 N N . ASP B 1 12 ? 1.486 -3.586 11.812 1 98.5 12 ASP B N 1
ATOM 1515 C CA . ASP B 1 12 ? 2.293 -4.734 12.219 1 98.5 12 ASP B CA 1
ATOM 1516 C C . ASP B 1 12 ? 3.598 -4.793 11.43 1 98.5 12 ASP B C 1
ATOM 1518 O O . ASP B 1 12 ? 3.617 -5.262 10.289 1 98.5 12 ASP B O 1
ATOM 1522 N N . TYR B 1 13 ? 4.707 -4.473 12.016 1 96.88 13 TYR B N 1
ATOM 1523 C CA . TYR B 1 13 ? 6.004 -4.461 11.352 1 96.88 13 TYR B CA 1
ATOM 1524 C C . TYR B 1 13 ? 6.773 -5.75 11.625 1 96.88 13 TYR B C 1
ATOM 1526 O O . TYR B 1 13 ? 7.902 -5.922 11.156 1 96.88 13 TYR B O 1
ATOM 1534 N N . SER B 1 14 ? 6.184 -6.66 12.344 1 96.19 14 SER B N 1
ATOM 1535 C CA . SER B 1 14 ? 6.902 -7.809 12.883 1 96.19 14 SER B CA 1
ATOM 1536 C C . SER B 1 14 ? 7.516 -8.648 11.766 1 96.19 14 SER B C 1
ATOM 1538 O O . SER B 1 14 ? 8.641 -9.141 11.898 1 96.19 14 SER B O 1
ATOM 1540 N N . MET B 1 15 ? 6.824 -8.781 10.68 1 93.75 15 MET B N 1
ATOM 1541 C CA . MET B 1 15 ? 7.301 -9.617 9.578 1 93.75 15 MET B CA 1
ATOM 1542 C C . MET B 1 15 ? 8.578 -9.055 8.977 1 93.75 15 MET B C 1
ATOM 1544 O O . MET B 1 15 ? 9.469 -9.805 8.57 1 93.75 15 MET B O 1
ATOM 1548 N N . PHE B 1 16 ? 8.688 -7.75 8.938 1 93.69 16 PHE B N 1
ATOM 1549 C CA . PHE B 1 16 ? 9.867 -7.094 8.375 1 93.69 16 PHE B CA 1
ATOM 1550 C C . PHE B 1 16 ? 11 -7.07 9.391 1 93.69 16 PHE B C 1
ATOM 1552 O O . PHE B 1 16 ? 12.164 -7.305 9.039 1 93.69 16 PHE B O 1
ATOM 1559 N N . ASP B 1 17 ? 10.656 -6.879 10.656 1 92.69 17 ASP B N 1
ATOM 1560 C CA . ASP B 1 17 ? 11.656 -6.828 11.711 1 92.69 17 ASP B CA 1
ATOM 1561 C C . ASP B 1 17 ? 12.305 -8.195 11.922 1 92.69 17 ASP B C 1
ATOM 1563 O O . ASP B 1 17 ? 13.477 -8.289 12.289 1 92.69 17 ASP B O 1
ATOM 1567 N N . GLN B 1 18 ? 11.57 -9.266 11.633 1 92.62 18 GLN B N 1
ATOM 1568 C CA . GLN B 1 18 ? 12.047 -10.625 11.875 1 92.62 18 GLN B CA 1
ATOM 1569 C C . GLN B 1 18 ? 12.617 -11.242 10.602 1 92.62 18 GLN B C 1
ATOM 1571 O O . GLN B 1 18 ? 13.086 -12.383 10.609 1 92.62 18 GLN B O 1
ATOM 1576 N N . HIS B 1 19 ? 12.586 -10.484 9.547 1 91.56 19 HIS B N 1
ATOM 1577 C CA . HIS B 1 19 ? 13.148 -10.969 8.297 1 91.56 19 HIS B CA 1
ATOM 1578 C C . HIS B 1 19 ? 14.648 -11.172 8.406 1 91.56 19 HIS B C 1
ATOM 1580 O O . HIS B 1 19 ? 15.328 -10.438 9.133 1 91.56 19 HIS B O 1
ATOM 1586 N N . ASP B 1 20 ? 15.195 -12.18 7.645 1 90.81 20 ASP B N 1
ATOM 1587 C CA . ASP B 1 20 ? 16.625 -12.477 7.68 1 90.81 20 ASP B CA 1
ATOM 1588 C C . ASP B 1 20 ? 17.453 -11.258 7.273 1 90.81 20 ASP B C 1
ATOM 1590 O O . ASP B 1 20 ? 18.562 -11.055 7.773 1 90.81 20 ASP B O 1
ATOM 1594 N N . ASN B 1 21 ? 16.922 -10.43 6.375 1 90.19 21 ASN B N 1
ATOM 1595 C CA . ASN B 1 21 ? 17.547 -9.18 5.93 1 90.19 21 ASN B CA 1
ATOM 1596 C C . ASN B 1 21 ? 16.531 -8.039 5.91 1 90.19 21 ASN B C 1
ATOM 1598 O O . ASN B 1 21 ? 16 -7.688 4.855 1 90.19 21 ASN B O 1
ATOM 1602 N N . PRO B 1 22 ? 16.375 -7.402 7.031 1 88.81 22 PRO B N 1
ATOM 1603 C CA . PRO B 1 22 ? 15.344 -6.359 7.148 1 88.81 22 PRO B CA 1
ATOM 1604 C C . PRO B 1 22 ? 15.594 -5.184 6.203 1 88.81 22 PRO B C 1
ATOM 1606 O O . PRO B 1 22 ? 14.648 -4.469 5.848 1 88.81 22 PRO B O 1
ATOM 1609 N N . ARG B 1 23 ? 16.781 -5.012 5.711 1 87.62 23 ARG B N 1
ATOM 1610 C CA . ARG B 1 23 ? 17.141 -3.904 4.828 1 87.62 23 ARG B CA 1
ATOM 1611 C C . ARG B 1 23 ? 16.422 -4.02 3.488 1 87.62 23 ARG B C 1
ATOM 1613 O O . ARG B 1 23 ? 16.219 -3.02 2.801 1 87.62 23 ARG B O 1
ATOM 1620 N N . LEU B 1 24 ? 16.031 -5.211 3.145 1 91 24 LEU B N 1
ATOM 1621 C CA . LEU B 1 24 ? 15.367 -5.465 1.874 1 91 24 LEU B CA 1
ATOM 1622 C C . LEU B 1 24 ? 13.992 -4.801 1.84 1 91 24 LEU B C 1
ATOM 1624 O O . LEU B 1 24 ? 13.414 -4.613 0.767 1 91 24 LEU B O 1
ATOM 1628 N N . TYR B 1 25 ? 13.492 -4.391 3.078 1 92.88 25 TYR B N 1
ATOM 1629 C CA . TYR B 1 25 ? 12.172 -3.781 3.166 1 92.88 25 TYR B CA 1
ATOM 1630 C C . TYR B 1 25 ? 12.242 -2.418 3.842 1 92.88 25 TYR B C 1
ATOM 1632 O O . TYR B 1 25 ? 11.266 -1.965 4.445 1 92.88 25 TYR B O 1
ATOM 1640 N N . ALA B 1 26 ? 13.375 -1.792 3.73 1 89.81 26 ALA B N 1
ATOM 1641 C CA . ALA B 1 26 ? 13.531 -0.437 4.254 1 89.81 26 ALA B CA 1
ATOM 1642 C C . ALA B 1 26 ? 12.773 0.573 3.393 1 89.81 26 ALA B C 1
ATOM 1644 O O . ALA B 1 26 ? 12.336 0.25 2.289 1 89.81 26 ALA B O 1
ATOM 1645 N N . GLY B 1 27 ? 12.562 1.802 3.938 1 89.75 27 GLY B N 1
ATOM 1646 C CA . GLY B 1 27 ? 11.859 2.84 3.197 1 89.75 27 GLY B CA 1
ATOM 1647 C C . GLY B 1 27 ? 10.406 2.498 2.922 1 89.75 27 GLY B C 1
ATOM 1648 O O . GLY B 1 27 ? 9.664 2.141 3.84 1 89.75 27 GLY B O 1
ATOM 1649 N N . PHE B 1 28 ? 10.055 2.553 1.655 1 92.69 28 PHE B N 1
ATOM 1650 C CA . PHE B 1 28 ? 8.672 2.295 1.275 1 92.69 28 PHE B CA 1
ATOM 1651 C C . PHE B 1 28 ? 8.32 0.824 1.467 1 92.69 28 PHE B C 1
ATOM 1653 O O . PHE B 1 28 ? 7.145 0.459 1.493 1 92.69 28 PHE B O 1
ATOM 1660 N N . GLY B 1 29 ? 9.359 -0.018 1.572 1 93.69 29 GLY B N 1
ATOM 1661 C CA . GLY B 1 29 ? 9.086 -1.418 1.856 1 93.69 29 GLY B CA 1
ATOM 1662 C C . GLY B 1 29 ? 8.359 -1.629 3.174 1 93.69 29 GLY B C 1
ATOM 1663 O O . GLY B 1 29 ? 7.496 -2.5 3.281 1 93.69 29 GLY B O 1
ATOM 1664 N N . ARG B 1 30 ? 8.641 -0.838 4.164 1 93.5 30 ARG B N 1
ATOM 1665 C CA . ARG B 1 30 ? 7.984 -0.938 5.465 1 93.5 30 ARG B CA 1
ATOM 1666 C C . ARG B 1 30 ? 6.52 -0.52 5.375 1 93.5 30 ARG B C 1
ATOM 1668 O O . ARG B 1 30 ? 5.715 -0.858 6.246 1 93.5 30 ARG B O 1
ATOM 1675 N N . ASP B 1 31 ? 6.195 0.218 4.355 1 95.31 31 ASP B N 1
ATOM 1676 C CA . ASP B 1 31 ? 4.832 0.714 4.172 1 95.31 31 ASP B CA 1
ATOM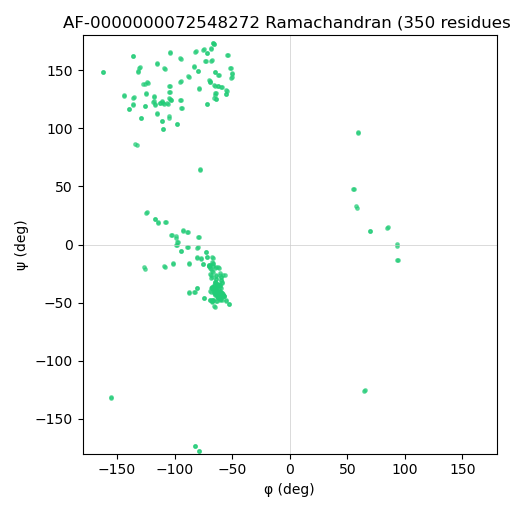 1677 C C . ASP B 1 31 ? 3.891 -0.411 3.752 1 95.31 31 ASP B C 1
ATOM 1679 O O . ASP B 1 31 ? 2.67 -0.237 3.75 1 95.31 31 ASP B O 1
ATOM 1683 N N . LEU B 1 32 ? 4.418 -1.57 3.492 1 97.5 32 LEU B N 1
ATOM 1684 C CA . LEU B 1 32 ? 3.619 -2.742 3.152 1 97.5 32 LEU B CA 1
ATOM 1685 C C . LEU B 1 32 ? 3.041 -3.387 4.406 1 97.5 32 LEU B C 1
ATOM 1687 O O . LEU B 1 32 ? 2.242 -4.324 4.316 1 97.5 32 LEU B O 1
ATOM 1691 N N . ALA B 1 33 ? 3.369 -2.863 5.562 1 97.88 33 ALA B N 1
ATOM 1692 C CA . ALA B 1 33 ? 2.904 -3.447 6.82 1 97.88 33 ALA B CA 1
ATOM 1693 C C . ALA B 1 33 ? 1.384 -3.375 6.93 1 97.88 33 ALA B C 1
ATOM 1695 O O . ALA B 1 33 ? 0.799 -2.295 6.832 1 97.88 33 ALA B O 1
ATOM 1696 N N . PRO B 1 34 ? 0.762 -4.523 7.152 1 98.56 34 PRO B N 1
ATOM 1697 C CA . PRO B 1 34 ? -0.681 -4.535 7.402 1 98.56 34 PRO B CA 1
ATOM 1698 C C . PRO B 1 34 ? -1.035 -4.133 8.836 1 98.56 34 PRO B C 1
ATOM 1700 O O . PRO B 1 34 ? -0.15 -3.771 9.617 1 98.56 34 PRO B O 1
ATOM 1703 N N . LEU B 1 35 ? -2.26 -4.18 9.117 1 98.75 35 LEU B N 1
ATOM 1704 C CA . LEU B 1 35 ? -2.715 -3.918 10.484 1 98.75 35 LEU B CA 1
ATOM 1705 C C . LEU B 1 35 ? -2.529 -5.152 11.359 1 98.75 35 LEU B C 1
ATOM 1707 O O . LEU B 1 35 ? -2.623 -6.281 10.875 1 98.75 35 LEU B O 1
ATOM 1711 N N . THR B 1 36 ? -2.295 -4.902 12.641 1 98.44 36 THR B N 1
ATOM 1712 C CA . THR B 1 36 ? -2.396 -5.977 13.625 1 98.44 36 THR B CA 1
ATOM 1713 C C . THR B 1 36 ? -3.846 -6.418 13.789 1 98.44 36 THR B C 1
ATOM 1715 O O . THR B 1 36 ? -4.762 -5.785 13.258 1 98.44 36 THR B O 1
ATOM 1718 N N . GLU B 1 37 ? -4.016 -7.539 14.477 1 97.5 37 GLU B N 1
ATOM 1719 C CA . GLU B 1 37 ? -5.375 -7.953 14.812 1 97.5 37 GLU B CA 1
ATOM 1720 C C . GLU B 1 37 ? -6.094 -6.875 15.617 1 97.5 37 GLU B C 1
ATOM 1722 O O . GLU B 1 37 ? -7.258 -6.566 15.352 1 97.5 37 GLU B O 1
ATOM 1727 N N . LYS B 1 38 ? -5.434 -6.293 16.578 1 98.25 38 LYS B N 1
ATOM 1728 C CA . LYS B 1 38 ? -5.988 -5.195 17.375 1 98.25 38 LYS B CA 1
ATOM 1729 C C . LYS B 1 38 ? -6.309 -3.992 16.5 1 98.25 38 LYS B C 1
ATOM 1731 O O . LYS B 1 38 ? -7.344 -3.344 16.672 1 98.25 38 LYS B O 1
ATOM 1736 N N . GLY B 1 39 ? -5.414 -3.711 15.57 1 98.75 39 GLY B N 1
ATOM 1737 C CA . GLY B 1 39 ? -5.637 -2.613 14.641 1 98.75 39 GLY B CA 1
ATOM 1738 C C . GLY B 1 39 ? -6.875 -2.799 13.789 1 98.75 39 GLY B C 1
ATOM 1739 O O . GLY B 1 39 ? -7.621 -1.846 13.547 1 98.75 39 GLY B O 1
ATOM 1740 N N . ARG B 1 40 ? -7.121 -4 13.32 1 98.06 40 ARG B N 1
ATOM 1741 C CA . ARG B 1 40 ? -8.305 -4.289 12.523 1 98.06 40 ARG B CA 1
ATOM 1742 C C . ARG B 1 40 ? -9.578 -4.102 13.352 1 98.06 40 ARG B C 1
ATOM 1744 O O . ARG B 1 40 ? -10.555 -3.525 12.867 1 98.06 40 ARG B O 1
ATOM 1751 N N . THR B 1 41 ? -9.523 -4.594 14.578 1 98.12 41 THR B N 1
ATOM 1752 C CA . THR B 1 41 ? -10.672 -4.445 15.469 1 98.12 41 THR B CA 1
ATOM 1753 C C . THR B 1 41 ? -10.984 -2.973 15.711 1 98.12 41 THR B C 1
ATOM 1755 O O . THR B 1 41 ? -12.141 -2.557 15.617 1 98.12 41 THR B O 1
ATOM 1758 N N . LEU B 1 42 ? -9.977 -2.195 15.945 1 98.62 42 LEU B N 1
ATOM 1759 C CA . LEU B 1 42 ? -10.141 -0.766 16.188 1 98.62 42 LEU B CA 1
ATOM 1760 C C . LEU B 1 42 ? -10.734 -0.076 14.961 1 98.62 42 LEU B C 1
ATOM 1762 O O . LEU B 1 42 ? -11.648 0.739 15.086 1 98.62 42 LEU B O 1
ATOM 1766 N N . ALA B 1 43 ? -10.234 -0.418 13.797 1 98.62 43 ALA B N 1
ATOM 1767 C CA . ALA B 1 43 ? -10.727 0.168 12.547 1 98.62 43 ALA B CA 1
ATOM 1768 C C . ALA B 1 43 ? -12.203 -0.17 12.328 1 98.62 43 ALA B C 1
ATOM 1770 O O . ALA B 1 43 ? -12.984 0.683 11.906 1 98.62 43 ALA B O 1
ATOM 1771 N N . GLN B 1 44 ? -12.555 -1.372 12.602 1 97.62 44 GLN B N 1
ATOM 1772 C CA . GLN B 1 44 ? -13.938 -1.8 12.445 1 97.62 44 GLN B CA 1
ATOM 1773 C C . GLN B 1 44 ? -14.852 -1.069 13.422 1 97.62 44 GLN B C 1
ATOM 1775 O O . GLN B 1 44 ? -15.977 -0.704 13.078 1 97.62 44 GLN B O 1
ATOM 1780 N N . GLU B 1 45 ? -14.367 -0.844 14.617 1 97.94 45 GLU B N 1
ATOM 1781 C CA . GLU B 1 45 ? -15.156 -0.183 15.656 1 97.94 45 GLU B CA 1
ATOM 1782 C C . GLU B 1 45 ? -15.492 1.25 15.266 1 97.94 45 GLU B C 1
ATOM 1784 O O . GLU B 1 45 ? -16.625 1.695 15.438 1 97.94 45 GLU B O 1
ATOM 1789 N N . ILE B 1 46 ? -14.625 1.918 14.656 1 98.12 46 ILE B N 1
ATOM 1790 C CA . ILE B 1 46 ? -14.852 3.334 14.391 1 98.12 46 ILE B CA 1
ATOM 1791 C C . ILE B 1 46 ? -15.609 3.492 13.07 1 98.12 46 ILE B C 1
ATOM 1793 O O . ILE B 1 46 ? -16.109 4.574 12.758 1 98.12 46 ILE B O 1
ATOM 1797 N N . ALA B 1 47 ? -15.617 2.48 12.305 1 97.94 47 ALA B N 1
ATOM 1798 C CA . ALA B 1 47 ? -16.125 2.539 10.938 1 97.94 47 ALA B CA 1
ATOM 1799 C C . ALA B 1 47 ? -17.578 2.965 10.898 1 97.94 47 ALA B C 1
ATOM 1801 O O . ALA B 1 47 ? -18.047 3.57 9.93 1 97.94 47 ALA B O 1
ATOM 1802 N N . SER B 1 48 ? -18.328 2.682 11.945 1 96.38 48 SER B N 1
ATOM 1803 C CA . SER B 1 48 ? -19.75 2.984 11.969 1 96.38 48 SER B CA 1
ATOM 1804 C C . SER B 1 48 ? -20.031 4.285 12.719 1 96.38 48 SER B C 1
ATOM 1806 O O . SER B 1 48 ? -21.188 4.609 13 1 96.38 48 SER B O 1
ATOM 1808 N N . ASN B 1 49 ? -19 5.039 13.117 1 97.81 49 ASN B N 1
ATOM 1809 C CA . ASN B 1 49 ? -19.172 6.297 13.836 1 97.81 49 ASN B CA 1
ATOM 1810 C C . ASN B 1 49 ? -20.062 7.266 13.07 1 97.81 49 ASN B C 1
ATOM 1812 O O . ASN B 1 49 ? -19.812 7.547 11.898 1 97.81 49 ASN B O 1
ATOM 1816 N N . PRO B 1 50 ? -21.016 7.875 13.68 1 97.38 50 PRO B N 1
ATOM 1817 C CA . PRO B 1 50 ? -21.969 8.766 13.008 1 97.38 50 PRO B CA 1
ATOM 1818 C C . PRO B 1 50 ? -21.312 10.047 12.492 1 97.38 50 PRO B C 1
ATOM 1820 O O . PRO B 1 50 ? -21.891 10.766 11.68 1 97.38 50 PRO B O 1
ATOM 1823 N N . ILE B 1 51 ? -20.125 10.297 12.875 1 97.88 51 ILE B N 1
ATOM 1824 C CA . ILE B 1 51 ? -19.422 11.508 12.453 1 97.88 51 ILE B CA 1
ATOM 1825 C C . ILE B 1 51 ? -19.219 11.484 10.945 1 97.88 51 ILE B C 1
ATOM 1827 O O . ILE B 1 51 ? -19.047 12.539 10.32 1 97.88 51 ILE B O 1
ATOM 1831 N N . PHE B 1 52 ? -19.156 10.297 10.414 1 98.12 52 PHE B N 1
ATOM 1832 C CA . PHE B 1 52 ? -18.906 10.156 8.984 1 98.12 52 PHE B CA 1
ATOM 1833 C C . PHE B 1 52 ? -20.172 10.414 8.18 1 98.12 52 PHE B C 1
ATOM 1835 O O . PHE B 1 52 ? -20.141 10.398 6.949 1 98.12 52 PHE B O 1
ATOM 1842 N N . SER B 1 53 ? -21.109 10.836 9.086 1 91.44 53 SER B N 1
ATOM 1843 C CA . SER B 1 53 ? -22.406 11.07 8.43 1 91.44 53 SER B CA 1
ATOM 1844 C C . SER B 1 53 ? -22.312 12.211 7.426 1 91.44 53 SER B C 1
ATOM 1846 O O . SER B 1 53 ? -21.594 13.188 7.648 1 91.44 53 SER B O 1
ATOM 1848 N N . GLN B 1 54 ? -22.656 12.156 6.324 1 94.38 54 GLN B N 1
ATOM 1849 C CA . GLN B 1 54 ? -22.781 13.172 5.281 1 94.38 54 GLN B CA 1
ATOM 1850 C C . GLN B 1 54 ? -21.516 13.25 4.438 1 94.38 54 GLN B C 1
ATOM 1852 O O . GLN B 1 54 ? -21.422 14.062 3.516 1 94.38 54 GLN B O 1
ATOM 1857 N N . ALA B 1 55 ? -20.422 12.602 4.953 1 98.31 55 ALA B N 1
ATOM 1858 C CA . ALA B 1 55 ? -19.266 12.539 4.059 1 98.31 55 ALA B CA 1
ATOM 1859 C C . ALA B 1 55 ? -19.656 11.984 2.691 1 98.31 55 ALA B C 1
ATOM 1861 O O . ALA B 1 55 ? -20.609 11.195 2.584 1 98.31 55 ALA B O 1
ATOM 1862 N N . GLN B 1 56 ? -18.938 12.383 1.729 1 98.69 56 GLN B N 1
ATOM 1863 C CA . GLN B 1 56 ? -19.328 12.031 0.366 1 98.69 56 GLN B CA 1
ATOM 1864 C C . GLN B 1 56 ? -18.359 11 -0.222 1 98.69 56 GLN B C 1
ATOM 1866 O O . GLN B 1 56 ? -18.688 10.328 -1.204 1 98.69 56 GLN B O 1
ATOM 1871 N N . VAL B 1 57 ? -17.172 10.891 0.385 1 98.5 57 VAL B N 1
ATOM 1872 C CA . VAL B 1 57 ? -16.141 10 -0.142 1 98.5 57 VAL B CA 1
ATOM 1873 C C . VAL B 1 57 ? -15.094 9.727 0.932 1 98.5 57 VAL B C 1
ATOM 1875 O O . VAL B 1 57 ? -14.859 10.562 1.812 1 98.5 57 VAL B O 1
ATOM 1878 N N . VAL B 1 58 ? -14.508 8.594 0.919 1 98.75 58 VAL B N 1
ATOM 1879 C CA . VAL B 1 58 ? -13.312 8.25 1.687 1 98.75 58 VAL B CA 1
ATOM 1880 C C . VAL B 1 58 ? -12.094 8.258 0.769 1 98.75 58 VAL B C 1
ATOM 1882 O O . VAL B 1 58 ? -12.094 7.598 -0.274 1 98.75 58 VAL B O 1
ATOM 1885 N N . VAL B 1 59 ? -11.102 9.023 1.106 1 98.88 59 VAL B N 1
ATOM 1886 C CA . VAL B 1 59 ? -9.836 9.023 0.386 1 98.88 59 VAL B CA 1
ATOM 1887 C C . VAL B 1 59 ? -8.727 8.461 1.281 1 98.88 59 VAL B C 1
ATOM 1889 O O . VAL B 1 59 ? -8.477 8.992 2.367 1 98.88 59 VAL B O 1
ATOM 1892 N N . ALA B 1 60 ? -8.133 7.445 0.804 1 98.94 60 ALA B N 1
ATOM 1893 C CA . ALA B 1 60 ? -7.086 6.777 1.576 1 98.94 60 ALA B CA 1
ATOM 1894 C C . ALA B 1 60 ? -5.703 7.117 1.034 1 98.94 60 ALA B C 1
ATOM 1896 O O . ALA B 1 60 ? -5.496 7.16 -0.181 1 98.94 60 ALA B O 1
ATOM 1897 N N . SER B 1 61 ? -4.789 7.391 1.94 1 98.88 61 SER B N 1
ATOM 1898 C CA . SER B 1 61 ? -3.391 7.211 1.559 1 98.88 61 SER B CA 1
ATOM 1899 C C . SER B 1 61 ? -3.162 5.84 0.933 1 98.88 61 SER B C 1
ATOM 1901 O O . SER B 1 61 ? -3.738 4.844 1.377 1 98.88 61 SER B O 1
ATOM 1903 N N . SER B 1 62 ? -2.238 5.77 -0.001 1 98.56 62 SER B N 1
ATOM 1904 C CA . SER B 1 62 ? -1.892 4.531 -0.692 1 98.56 62 SER B CA 1
ATOM 1905 C C . SER B 1 62 ? -1.163 3.564 0.237 1 98.56 62 SER B C 1
ATOM 1907 O O . SER B 1 62 ? -1.014 2.383 -0.081 1 98.56 62 SER B O 1
ATOM 1909 N N . VAL B 1 63 ? -0.627 4.012 1.319 1 98.62 63 VAL B N 1
ATOM 1910 C CA . VAL B 1 63 ? 0.119 3.168 2.246 1 98.62 63 VAL B CA 1
ATOM 1911 C C . VAL B 1 63 ? -0.802 2.094 2.822 1 98.62 63 VAL B C 1
ATOM 1913 O O . VAL B 1 63 ? -1.932 2.385 3.221 1 98.62 63 VAL B O 1
ATOM 1916 N N . THR B 1 64 ? -0.372 0.892 2.914 1 98.81 64 THR B N 1
ATOM 1917 C CA . THR B 1 64 ? -1.17 -0.302 3.172 1 98.81 64 THR B CA 1
ATOM 1918 C C . THR B 1 64 ? -2.027 -0.12 4.422 1 98.81 64 THR B C 1
ATOM 1920 O O . THR B 1 64 ? -3.242 -0.329 4.383 1 98.81 64 THR B O 1
ATOM 1923 N N . ARG B 1 65 ? -1.429 0.284 5.504 1 98.81 65 ARG B N 1
ATOM 1924 C CA . ARG B 1 65 ? -2.148 0.386 6.77 1 98.81 65 ARG B CA 1
ATOM 1925 C C . ARG B 1 65 ? -3.266 1.42 6.68 1 98.81 65 ARG B C 1
ATOM 1927 O O . ARG B 1 65 ? -4.324 1.252 7.293 1 98.81 65 ARG B O 1
ATOM 1934 N N . ALA B 1 66 ? -3.088 2.465 5.957 1 98.94 66 ALA B N 1
ATOM 1935 C CA . ALA B 1 66 ? -4.113 3.492 5.789 1 98.94 66 ALA B CA 1
ATOM 1936 C C . ALA B 1 66 ? -5.23 3.008 4.867 1 98.94 66 ALA B C 1
ATOM 1938 O O . ALA B 1 66 ? -6.41 3.197 5.164 1 98.94 66 ALA B O 1
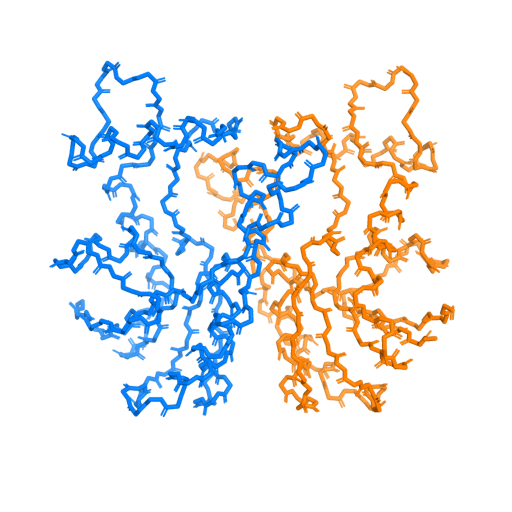ATOM 1939 N N . LEU B 1 67 ? -4.84 2.402 3.75 1 98.94 67 LEU B N 1
ATOM 1940 C CA . LEU B 1 67 ? -5.828 1.878 2.814 1 98.94 67 LEU B CA 1
ATOM 1941 C C . LEU B 1 67 ? -6.664 0.778 3.465 1 98.94 67 LEU B C 1
ATOM 1943 O O . LEU B 1 67 ? -7.887 0.758 3.326 1 98.94 67 LEU B O 1
ATOM 1947 N N . GLU B 1 68 ? -5.992 -0.116 4.16 1 98.88 68 GLU B N 1
ATOM 1948 C CA . GLU B 1 68 ? -6.715 -1.16 4.879 1 98.88 68 GLU B CA 1
ATOM 1949 C C . GLU B 1 68 ? -7.715 -0.561 5.859 1 98.88 68 GLU B C 1
ATOM 1951 O O . GLU B 1 68 ? -8.875 -0.975 5.902 1 98.88 68 GLU B O 1
ATOM 1956 N N . THR B 1 69 ? -7.32 0.441 6.598 1 98.94 69 THR B N 1
ATOM 1957 C CA . THR B 1 69 ? -8.203 1.127 7.535 1 98.94 69 THR B CA 1
ATOM 1958 C C . THR B 1 69 ? -9.391 1.749 6.805 1 98.94 69 THR B C 1
ATOM 1960 O O . THR B 1 69 ? -10.531 1.606 7.234 1 98.94 69 THR B O 1
ATOM 1963 N N . ALA B 1 70 ? -9.109 2.371 5.707 1 98.88 70 ALA B N 1
ATOM 1964 C CA . ALA B 1 70 ? -10.125 3.1 4.949 1 98.88 70 ALA B CA 1
ATOM 1965 C C . ALA B 1 70 ? -11.188 2.152 4.398 1 98.88 70 ALA B C 1
ATOM 1967 O O . ALA B 1 70 ? -12.344 2.537 4.246 1 98.88 70 ALA B O 1
ATOM 1968 N N . THR B 1 71 ? -10.789 0.94 4.078 1 98.25 71 THR B N 1
ATOM 1969 C CA . THR B 1 71 ? -11.719 -0.021 3.504 1 98.25 71 THR B CA 1
ATOM 1970 C C . THR B 1 71 ? -12.867 -0.309 4.473 1 98.25 71 THR B C 1
ATOM 1972 O O . THR B 1 71 ? -14.016 -0.442 4.055 1 98.25 71 THR B O 1
ATOM 1975 N N . TYR B 1 72 ? -12.578 -0.408 5.77 1 98 72 TYR B N 1
ATOM 1976 C CA . TYR B 1 72 ? -13.609 -0.668 6.766 1 98 72 TYR B CA 1
ATOM 1977 C C . TYR B 1 72 ? -14.594 0.49 6.848 1 98 72 TYR B C 1
ATOM 1979 O O . TYR B 1 72 ? -15.812 0.277 6.918 1 98 72 TYR B O 1
ATOM 1987 N N . ILE B 1 73 ? -14.062 1.687 6.809 1 98.56 73 ILE B N 1
ATOM 1988 C CA . ILE B 1 73 ? -14.898 2.877 6.895 1 98.56 73 ILE B CA 1
ATOM 1989 C C . ILE B 1 73 ? -15.766 2.99 5.641 1 98.56 73 ILE B C 1
ATOM 1991 O O . ILE B 1 73 ? -16.984 3.193 5.734 1 98.56 73 ILE B O 1
ATOM 1995 N N . ALA B 1 74 ? -15.148 2.842 4.473 1 98 74 ALA B N 1
ATOM 1996 C CA . ALA B 1 74 ? -15.867 2.959 3.205 1 98 74 ALA B CA 1
ATOM 1997 C C . ALA B 1 74 ? -17 1.935 3.117 1 98 74 ALA B C 1
ATOM 1999 O O . ALA B 1 74 ? -18.094 2.256 2.678 1 98 74 ALA B O 1
ATOM 2000 N N . HIS B 1 75 ? -16.703 0.752 3.557 1 95.94 75 HIS B N 1
ATOM 2001 C CA . HIS B 1 75 ? -17.688 -0.317 3.504 1 95.94 75 HIS B CA 1
ATOM 2002 C C . HIS B 1 75 ? -18.844 -0.044 4.461 1 95.94 75 HIS B C 1
ATOM 2004 O O . HIS B 1 75 ? -20.016 -0.097 4.062 1 95.94 75 HIS B O 1
ATOM 2010 N N . ALA B 1 76 ? -18.547 0.299 5.691 1 96.81 76 ALA B N 1
ATOM 2011 C CA . ALA B 1 76 ? -19.562 0.505 6.719 1 96.81 76 ALA B CA 1
ATOM 2012 C C . ALA B 1 76 ? -20.484 1.675 6.359 1 96.81 76 ALA B C 1
ATOM 2014 O O . ALA B 1 76 ? -21.672 1.638 6.629 1 96.81 76 ALA B O 1
ATOM 2015 N N . GLN B 1 77 ? -19.875 2.672 5.742 1 97.56 77 GLN B N 1
ATOM 2016 C CA . GLN B 1 77 ? -20.609 3.895 5.449 1 97.56 77 GLN B CA 1
ATOM 2017 C C . GLN B 1 77 ? -21.188 3.869 4.035 1 97.56 77 GLN B C 1
ATOM 2019 O O . GLN B 1 77 ? -21.922 4.777 3.643 1 97.56 77 GLN B O 1
ATOM 2024 N N . GLN B 1 78 ? -20.844 2.82 3.283 1 95.81 78 GLN B N 1
ATOM 2025 C CA . GLN B 1 78 ? -21.266 2.697 1.894 1 95.81 78 GLN B CA 1
ATOM 2026 C C . GLN B 1 78 ? -20.859 3.922 1.08 1 95.81 78 GLN B C 1
ATOM 2028 O O . GLN B 1 78 ? -21.672 4.496 0.359 1 95.81 78 GLN B O 1
ATOM 2033 N N . LEU B 1 79 ? -19.625 4.309 1.217 1 97.25 79 LEU B N 1
ATOM 2034 C CA . LEU B 1 79 ? -19.047 5.438 0.491 1 97.25 79 LEU B CA 1
ATOM 2035 C C . LEU B 1 79 ? -18.062 4.957 -0.559 1 97.25 79 LEU B C 1
ATOM 2037 O O . LEU B 1 79 ? -17.422 3.912 -0.387 1 97.25 79 LEU B O 1
ATOM 2041 N N . PRO B 1 80 ? -17.922 5.754 -1.642 1 96.62 80 PRO B N 1
ATOM 2042 C CA . PRO B 1 80 ? -16.828 5.445 -2.561 1 96.62 80 PRO B CA 1
ATOM 2043 C C . PRO B 1 80 ? -15.461 5.566 -1.902 1 96.62 80 PRO B C 1
ATOM 2045 O O . PRO B 1 80 ? -15.266 6.418 -1.031 1 96.62 80 PRO B O 1
ATOM 2048 N N . LEU B 1 81 ? -14.602 4.73 -2.326 1 97.81 81 LEU B N 1
ATOM 2049 C CA . LEU B 1 81 ? -13.219 4.746 -1.857 1 97.81 81 LEU B CA 1
ATOM 2050 C C . LEU B 1 81 ? -12.273 5.191 -2.967 1 97.81 81 LEU B C 1
ATOM 2052 O O . LEU B 1 81 ? -12.266 4.613 -4.055 1 97.81 81 LEU B O 1
ATOM 2056 N N . MET B 1 82 ? -11.539 6.207 -2.701 1 98.06 82 MET B N 1
ATOM 2057 C CA . MET B 1 82 ? -10.461 6.656 -3.582 1 98.06 82 MET B CA 1
ATOM 2058 C C . MET B 1 82 ? -9.109 6.508 -2.902 1 98.06 82 MET B C 1
ATOM 2060 O O . MET B 1 82 ? -9.023 6.5 -1.673 1 98.06 82 MET B O 1
ATOM 2064 N N . VAL B 1 83 ? -8.078 6.383 -3.715 1 98.75 83 VAL B N 1
ATOM 2065 C CA . VAL B 1 83 ? -6.73 6.168 -3.197 1 98.75 83 VAL B CA 1
ATOM 2066 C C . VAL B 1 83 ? -5.793 7.246 -3.736 1 98.75 83 VAL B C 1
ATOM 2068 O O . VAL B 1 83 ? -5.746 7.492 -4.945 1 98.75 83 VAL B O 1
ATOM 2071 N N . GLU B 1 84 ? -5.031 7.887 -2.846 1 98.62 84 GLU B N 1
ATOM 2072 C CA . GLU B 1 84 ? -4.195 9.023 -3.213 1 98.62 84 GLU B CA 1
ATOM 2073 C C . GLU B 1 84 ? -2.764 8.836 -2.713 1 98.62 84 GLU B C 1
ATOM 2075 O O . GLU B 1 84 ? -2.492 8.992 -1.521 1 98.62 84 GLU B O 1
ATOM 2080 N N . PRO B 1 85 ? -1.791 8.586 -3.584 1 98.19 85 PRO B N 1
ATOM 2081 C CA . PRO B 1 85 ? -0.422 8.281 -3.16 1 98.19 85 PRO B CA 1
ATOM 2082 C C . PRO B 1 85 ? 0.246 9.453 -2.438 1 98.19 85 PRO B C 1
ATOM 2084 O O . PRO B 1 85 ? 1.04 9.242 -1.518 1 98.19 85 PRO B O 1
ATOM 2087 N N . PHE B 1 86 ? -0.102 10.672 -2.74 1 98.25 86 PHE B N 1
ATOM 2088 C CA . PHE B 1 86 ? 0.624 11.812 -2.199 1 98.25 86 PHE B CA 1
ATOM 2089 C C . PHE B 1 86 ? 0.032 12.242 -0.863 1 98.25 86 PHE B C 1
ATOM 2091 O O . PHE B 1 86 ? 0.424 13.273 -0.309 1 98.25 86 PHE B O 1
ATOM 2098 N N . PHE B 1 87 ? -0.87 11.391 -0.326 1 98.75 87 PHE B N 1
ATOM 2099 C CA . PHE B 1 87 ? -1.31 11.523 1.059 1 98.75 87 PHE B CA 1
ATOM 2100 C C . PHE B 1 87 ? -0.458 10.656 1.98 1 98.75 87 PHE B C 1
ATOM 2102 O O . PHE B 1 87 ? -0.775 10.5 3.16 1 98.75 87 PHE B O 1
ATOM 2109 N N . HIS B 1 88 ? 0.66 10.141 1.483 1 98.25 88 HIS B N 1
ATOM 2110 C CA . HIS B 1 88 ? 1.504 9.25 2.27 1 98.25 88 HIS B CA 1
ATOM 2111 C C . HIS B 1 88 ? 2.141 9.984 3.443 1 98.25 88 HIS B C 1
ATOM 2113 O O . HIS B 1 88 ? 2.004 11.203 3.566 1 98.25 88 HIS B O 1
ATOM 2119 N N . GLU B 1 89 ? 2.797 9.219 4.246 1 97.81 89 GLU B N 1
ATOM 2120 C CA . GLU B 1 89 ? 3.42 9.719 5.465 1 97.81 89 GLU B CA 1
ATOM 2121 C C . GLU B 1 89 ? 4.691 10.5 5.156 1 97.81 89 GLU B C 1
ATOM 2123 O O . GLU B 1 89 ? 5.211 10.438 4.039 1 97.81 89 GLU B O 1
ATOM 2128 N N . TRP B 1 90 ? 5.172 11.188 6.133 1 97.75 90 TRP B N 1
ATOM 2129 C CA . TRP B 1 90 ? 6.445 11.906 6.113 1 97.75 90 TRP B CA 1
ATOM 2130 C C . TRP B 1 90 ? 7.574 10.992 5.633 1 97.75 90 TRP B C 1
ATOM 2132 O O . TRP B 1 90 ? 7.625 9.812 5.992 1 97.75 90 TRP B O 1
ATOM 2142 N N . ARG B 1 91 ? 8.492 11.617 4.883 1 96.88 91 ARG B N 1
ATOM 2143 C CA . ARG B 1 91 ? 9.625 10.852 4.355 1 96.88 91 ARG B CA 1
ATOM 2144 C C . ARG B 1 91 ? 10.906 11.188 5.109 1 96.88 91 ARG B C 1
ATOM 2146 O O . ARG B 1 91 ? 11.367 12.328 5.082 1 96.88 91 ARG B O 1
ATOM 2153 N N . PRO B 1 92 ? 11.484 10.18 5.668 1 96.12 92 PRO B N 1
ATOM 2154 C CA . PRO B 1 92 ? 12.742 10.406 6.379 1 96.12 92 PRO B CA 1
ATOM 2155 C C . PRO B 1 92 ? 13.93 10.562 5.438 1 96.12 92 PRO B C 1
ATOM 2157 O O . PRO B 1 92 ? 15.023 10.953 5.867 1 96.12 92 PRO B O 1
ATOM 2160 N N . ASP B 1 93 ? 13.719 10.227 4.191 1 94.25 93 ASP B N 1
ATOM 2161 C CA . ASP B 1 93 ? 14.812 10.242 3.221 1 94.25 93 ASP B CA 1
ATOM 2162 C C . ASP B 1 93 ? 14.344 10.805 1.88 1 94.25 93 ASP B C 1
ATOM 2164 O O . ASP B 1 93 ? 13.531 10.188 1.19 1 94.25 93 ASP B O 1
ATOM 2168 N N . MET B 1 94 ? 14.938 11.922 1.508 1 94.5 94 MET B N 1
ATOM 2169 C CA . MET B 1 94 ? 14.594 12.57 0.249 1 94.5 94 MET B CA 1
ATOM 2170 C C . MET B 1 94 ? 15.711 12.414 -0.773 1 94.5 94 MET B C 1
ATOM 2172 O O . MET B 1 94 ? 15.766 13.156 -1.758 1 94.5 94 MET B O 1
ATOM 2176 N N . THR B 1 95 ? 16.594 11.43 -0.568 1 88.5 95 THR B N 1
ATOM 2177 C CA . THR B 1 95 ? 17.672 11.172 -1.512 1 88.5 95 THR B CA 1
ATOM 2178 C C . THR B 1 95 ? 17.344 9.977 -2.4 1 88.5 95 THR B C 1
ATOM 2180 O O . THR B 1 95 ? 17.984 9.766 -3.434 1 88.5 95 THR B O 1
ATOM 2183 N N . GLY B 1 96 ? 16.391 9.211 -1.98 1 83.31 96 GLY B N 1
ATOM 2184 C CA . GLY B 1 96 ? 16 8.039 -2.752 1 83.31 96 GLY B CA 1
ATOM 2185 C C . GLY B 1 96 ? 16.859 6.816 -2.449 1 83.31 96 GLY B C 1
ATOM 2186 O O . GLY B 1 96 ? 16.766 5.801 -3.141 1 83.31 96 GLY B O 1
ATOM 2187 N N . GLN B 1 97 ? 17.641 6.781 -1.371 1 80.56 97 GLN B N 1
ATOM 2188 C CA . GLN B 1 97 ? 18.594 5.711 -1.099 1 80.56 97 GLN B CA 1
ATOM 2189 C C . GLN B 1 97 ? 18.062 4.758 -0.032 1 80.56 97 GLN B C 1
ATOM 2191 O O . GLN B 1 97 ? 18.781 3.869 0.428 1 80.56 97 GLN B O 1
ATOM 2196 N N . ASN B 1 98 ? 16.859 4.93 0.334 1 82.62 98 ASN B N 1
ATOM 2197 C CA . ASN B 1 98 ? 16.234 4.09 1.353 1 82.62 98 ASN B CA 1
ATOM 2198 C C . ASN B 1 98 ? 16.984 4.176 2.682 1 82.62 98 ASN B C 1
ATOM 2200 O O . ASN B 1 98 ? 17.812 3.314 2.996 1 82.62 98 ASN B O 1
ATOM 2204 N N . ALA B 1 99 ? 16.547 4.973 3.551 1 82.81 99 ALA B N 1
ATOM 2205 C CA . ALA B 1 99 ? 17.172 5.172 4.855 1 82.81 99 ALA B CA 1
ATOM 2206 C C . ALA B 1 99 ? 17 3.943 5.742 1 82.81 99 ALA B C 1
ATOM 2208 O O . ALA B 1 99 ? 15.945 3.309 5.734 1 82.81 99 ALA B O 1
ATOM 2209 N N . SER B 1 100 ? 18.031 3.629 6.465 1 84 100 SER B N 1
ATOM 2210 C CA . SER B 1 100 ? 17.906 2.623 7.516 1 84 100 SER B CA 1
ATOM 2211 C C . SER B 1 100 ? 16.984 3.092 8.633 1 84 100 SER B C 1
ATOM 2213 O O . SER B 1 100 ? 16.578 4.258 8.664 1 84 100 SER B O 1
ATOM 2215 N N . GLN B 1 101 ? 16.734 2.178 9.492 1 87.31 101 GLN B N 1
ATOM 2216 C CA . GLN B 1 101 ? 15.898 2.543 10.641 1 87.31 101 GLN B CA 1
ATOM 2217 C C . GLN B 1 101 ? 16.594 3.6 11.5 1 87.31 101 GLN B C 1
ATOM 2219 O O . GLN B 1 101 ? 15.953 4.555 11.945 1 87.31 101 GLN B O 1
ATOM 2224 N N . ASP B 1 102 ? 17.906 3.438 11.68 1 90.75 102 ASP B N 1
ATOM 2225 C CA . ASP B 1 102 ? 18.656 4.395 12.477 1 90.75 102 ASP B CA 1
ATOM 2226 C C . ASP B 1 102 ? 18.641 5.781 11.836 1 90.75 102 ASP B C 1
ATOM 2228 O O . ASP B 1 102 ? 18.516 6.793 12.523 1 90.75 102 ASP B O 1
ATOM 2232 N N . GLU B 1 103 ? 18.75 5.809 10.57 1 92.06 103 GLU B N 1
ATOM 2233 C CA . GLU B 1 103 ? 18.719 7.074 9.852 1 92.06 103 GLU B CA 1
ATOM 2234 C C . GLU B 1 103 ? 17.344 7.734 9.945 1 92.06 103 GLU B C 1
ATOM 2236 O O . GLU B 1 103 ? 17.25 8.961 10.047 1 92.06 103 GLU B O 1
ATOM 2241 N N . ALA B 1 104 ? 16.359 6.949 9.922 1 93.88 104 ALA B N 1
ATOM 2242 C CA . ALA B 1 104 ? 15 7.469 10.039 1 93.88 104 ALA B CA 1
ATOM 2243 C C . ALA B 1 104 ? 14.766 8.078 11.422 1 93.88 104 ALA B C 1
ATOM 2245 O O . ALA B 1 104 ? 14.125 9.125 11.547 1 93.88 104 ALA B O 1
ATOM 2246 N N . VAL B 1 105 ? 15.273 7.426 12.406 1 95.94 105 VAL B N 1
ATOM 2247 C CA . VAL B 1 105 ? 15.156 7.922 13.773 1 95.94 105 VAL B CA 1
ATOM 2248 C C . VAL B 1 105 ? 15.883 9.258 13.906 1 95.94 105 VAL B C 1
ATOM 2250 O O . VAL B 1 105 ? 15.359 10.203 14.492 1 95.94 105 VAL B O 1
ATOM 2253 N N . LEU B 1 106 ? 17.078 9.289 13.344 1 97.19 106 LEU B N 1
ATOM 2254 C CA . LEU B 1 106 ? 17.844 10.531 13.359 1 97.19 106 LEU B CA 1
ATOM 2255 C C . LEU B 1 106 ? 17.094 11.641 12.633 1 97.19 106 LEU B C 1
ATOM 2257 O O . LEU B 1 106 ? 17 12.766 13.133 1 97.19 106 LEU B O 1
ATOM 2261 N N . ALA B 1 107 ? 16.578 11.344 11.484 1 97.81 107 ALA B N 1
ATOM 2262 C CA . ALA B 1 107 ? 15.812 12.312 10.695 1 97.81 107 ALA B CA 1
ATOM 2263 C C . ALA B 1 107 ? 14.633 12.859 11.5 1 97.81 107 ALA B C 1
ATOM 2265 O O . ALA B 1 107 ? 14.383 14.07 11.492 1 97.81 107 ALA B O 1
ATOM 2266 N N . HIS B 1 108 ? 13.969 11.969 12.156 1 97.5 108 HIS B N 1
ATOM 2267 C CA . HIS B 1 108 ? 12.812 12.375 12.945 1 97.5 108 HIS B CA 1
ATOM 2268 C C . HIS B 1 108 ? 13.211 13.328 14.062 1 97.5 108 HIS B C 1
ATOM 2270 O O . HIS B 1 108 ? 12.547 14.352 14.273 1 97.5 108 HIS B O 1
ATOM 2276 N N . ARG B 1 109 ? 14.266 13 14.734 1 97.88 109 ARG B N 1
ATOM 2277 C CA . ARG B 1 109 ? 14.758 13.867 15.797 1 97.88 109 ARG B CA 1
ATOM 2278 C C . ARG B 1 109 ? 15.094 15.258 15.266 1 97.88 109 ARG B C 1
ATOM 2280 O O . ARG B 1 109 ? 14.68 16.266 15.836 1 97.88 109 ARG B O 1
ATOM 2287 N N . LEU B 1 110 ? 15.797 15.258 14.211 1 98.19 110 LEU B N 1
ATOM 2288 C CA . LEU B 1 110 ? 16.203 16.531 13.625 1 98.19 110 LEU B CA 1
ATOM 2289 C C . LEU B 1 110 ? 15 17.312 13.141 1 98.19 110 LEU B C 1
ATOM 2291 O O . LEU B 1 110 ? 14.961 18.547 13.258 1 98.19 110 LEU B O 1
ATOM 2295 N N . PHE B 1 111 ? 14.031 16.672 12.578 1 98.25 111 PHE B N 1
ATOM 2296 C CA . PHE B 1 111 ? 12.789 17.297 12.148 1 98.25 111 PHE B CA 1
ATOM 2297 C C . PHE B 1 111 ? 12.133 18.031 13.305 1 98.25 111 PHE B C 1
ATOM 2299 O O . PHE B 1 111 ? 11.789 19.219 13.18 1 98.25 111 PHE B O 1
ATOM 2306 N N . LEU B 1 112 ? 12.039 17.359 14.445 1 96.81 112 LEU B N 1
ATOM 2307 C CA . LEU B 1 112 ? 11.391 17.938 15.617 1 96.81 112 LEU B CA 1
ATOM 2308 C C . LEU B 1 112 ? 12.219 19.078 16.188 1 96.81 112 LEU B C 1
ATOM 2310 O O . LEU B 1 112 ? 11.672 20.141 16.516 1 96.81 112 LEU B O 1
ATOM 2314 N N . GLU B 1 113 ? 13.461 18.922 16.219 1 97.62 113 GLU B N 1
ATOM 2315 C CA . GLU B 1 113 ? 14.359 19.906 16.797 1 97.62 113 GLU B CA 1
ATOM 2316 C C . GLU B 1 113 ? 14.391 21.188 15.961 1 97.62 113 GLU B C 1
ATOM 2318 O O . GLU B 1 113 ? 14.711 22.266 16.469 1 97.62 113 GLU B O 1
ATOM 2323 N N . ASN B 1 114 ? 14.102 21.062 14.695 1 98.12 114 ASN B N 1
ATOM 2324 C CA . ASN B 1 114 ? 14.234 22.203 13.805 1 98.12 114 ASN B CA 1
ATOM 2325 C C . ASN B 1 114 ? 12.883 22.656 13.258 1 98.12 114 ASN B C 1
ATOM 2327 O O . ASN B 1 114 ? 12.805 23.203 12.156 1 98.12 114 ASN B O 1
ATOM 2331 N N . SER B 1 115 ? 11.82 22.297 13.859 1 96.81 115 SER B N 1
ATOM 2332 C CA . SER B 1 115 ? 10.461 22.734 13.555 1 96.81 115 SER B CA 1
ATOM 2333 C C . SER B 1 115 ? 10.086 22.406 12.117 1 96.81 115 SER B C 1
ATOM 2335 O O . SER B 1 115 ? 9.469 23.219 11.422 1 96.81 115 SER B O 1
ATOM 2337 N N . GLY B 1 116 ? 10.672 21.281 11.641 1 97.81 116 GLY B N 1
ATOM 2338 C CA . GLY B 1 116 ? 10.281 20.75 10.336 1 97.81 116 GLY B CA 1
ATOM 2339 C C . GLY B 1 116 ? 11.172 21.25 9.211 1 97.81 116 GLY B C 1
ATOM 2340 O O . GLY B 1 116 ? 10.977 20.875 8.047 1 97.81 116 GLY B O 1
ATOM 2341 N N . ALA B 1 117 ? 12.156 22.062 9.531 1 98.44 117 ALA B N 1
ATOM 2342 C CA . ALA B 1 117 ? 13.102 22.516 8.508 1 98.44 117 ALA B CA 1
ATOM 2343 C C . ALA B 1 117 ? 14.352 21.641 8.484 1 98.44 117 ALA B C 1
ATOM 2345 O O . ALA B 1 117 ? 14.609 20.891 9.43 1 98.44 117 ALA B O 1
ATOM 2346 N N . VAL B 1 118 ? 15.102 21.672 7.375 1 98.12 118 VAL B N 1
ATOM 2347 C CA . VAL B 1 118 ? 16.391 21 7.266 1 98.12 118 VAL B CA 1
ATOM 2348 C C . VAL B 1 118 ? 17.516 22.047 7.34 1 98.12 118 VAL B C 1
ATOM 2350 O O . VAL B 1 118 ? 17.703 22.828 6.406 1 98.12 118 VAL B O 1
ATOM 2353 N N . PRO B 1 119 ? 18.219 22.016 8.406 1 97.31 119 PRO B N 1
ATOM 2354 C CA . PRO B 1 119 ? 19.328 22.953 8.469 1 97.31 119 PRO B CA 1
ATOM 2355 C C . PRO B 1 119 ? 20.453 22.625 7.477 1 97.31 119 PRO B C 1
ATOM 2357 O O . PRO B 1 119 ? 20.594 21.469 7.062 1 97.31 119 PRO B O 1
ATOM 2360 N N . GLU B 1 120 ? 21.234 23.562 7.145 1 95.75 120 GLU B N 1
ATOM 2361 C CA . GLU B 1 120 ? 22.328 23.391 6.191 1 95.75 120 GLU B CA 1
ATOM 2362 C C . GLU B 1 120 ? 23.312 22.344 6.668 1 95.75 120 GLU B C 1
ATOM 2364 O O . GLU B 1 120 ? 23.891 21.594 5.859 1 95.75 120 GLU B O 1
ATOM 2369 N N . SER B 1 121 ? 23.484 22.188 7.926 1 95.12 121 SER B N 1
ATOM 2370 C CA . SER B 1 121 ? 24.469 21.297 8.516 1 95.12 121 SER B CA 1
ATOM 2371 C C . SER B 1 121 ? 23.906 19.891 8.711 1 95.12 121 SER B C 1
ATOM 2373 O O . SER B 1 121 ? 24.594 19 9.203 1 95.12 121 SER B O 1
ATOM 2375 N N . SER B 1 122 ? 22.656 19.688 8.375 1 96.31 122 SER B N 1
ATOM 2376 C CA . SER B 1 122 ? 22.031 18.391 8.609 1 96.31 122 SER B CA 1
ATOM 2377 C C . SER B 1 122 ? 22.766 17.281 7.867 1 96.31 122 SER B C 1
ATOM 2379 O O . SER B 1 122 ? 23.047 17.422 6.676 1 96.31 122 SER B O 1
ATOM 2381 N N . PRO B 1 123 ? 23.016 16.188 8.469 1 95.94 123 PRO B N 1
ATOM 2382 C CA . PRO B 1 123 ? 23.672 15.055 7.809 1 95.94 123 PRO B CA 1
ATOM 2383 C C . PRO B 1 123 ? 22.719 14.227 6.957 1 95.94 123 PRO B C 1
ATOM 2385 O O . PRO B 1 123 ? 23.141 13.32 6.238 1 95.94 123 PRO B O 1
ATOM 2388 N N . VAL B 1 124 ? 21.406 14.477 7.098 1 95.75 124 VAL B N 1
ATOM 2389 C CA . VAL B 1 124 ? 20.406 13.742 6.336 1 95.75 124 VAL B CA 1
ATOM 2390 C C . VAL B 1 124 ? 19.438 14.727 5.688 1 95.75 124 VAL B C 1
ATOM 2392 O O . VAL B 1 124 ? 19.266 15.852 6.164 1 95.75 124 VAL B O 1
ATOM 2395 N N . ARG B 1 125 ? 18.844 14.328 4.555 1 96.69 125 ARG B N 1
ATOM 2396 C CA . ARG B 1 125 ? 17.828 15.125 3.877 1 96.69 125 ARG B CA 1
ATOM 2397 C C . ARG B 1 125 ? 16.453 14.469 3.984 1 96.69 125 ARG B C 1
ATOM 2399 O O . ARG B 1 125 ? 16.141 13.555 3.223 1 96.69 125 ARG B O 1
ATOM 2406 N N . TYR B 1 126 ? 15.672 14.969 4.91 1 97.75 126 TYR B N 1
ATOM 2407 C CA . TYR B 1 126 ? 14.305 14.492 5.094 1 97.75 126 TYR B CA 1
ATOM 2408 C C . TYR B 1 126 ? 13.297 15.492 4.531 1 97.75 126 TYR B C 1
ATOM 2410 O O . TYR B 1 126 ? 13.664 16.609 4.168 1 97.75 126 TYR B O 1
ATOM 2418 N N . GLU B 1 127 ? 12.07 15.07 4.352 1 97.88 127 GLU B N 1
ATOM 2419 C CA . GLU B 1 127 ? 10.984 15.938 3.898 1 97.88 127 GLU B CA 1
ATOM 2420 C C . GLU B 1 127 ? 10.688 17.031 4.922 1 97.88 127 GLU B C 1
ATOM 2422 O O . GLU B 1 127 ? 10.516 16.75 6.109 1 97.88 127 GLU B O 1
ATOM 2427 N N . THR B 1 128 ? 10.609 18.266 4.492 1 98.62 128 THR B N 1
ATOM 2428 C CA . THR B 1 128 ? 10.305 19.359 5.41 1 98.62 128 THR B CA 1
ATOM 2429 C C . THR B 1 128 ? 8.805 19.453 5.652 1 98.62 128 THR B C 1
ATOM 2431 O O . THR B 1 128 ? 8.008 18.891 4.898 1 98.62 128 THR B O 1
ATOM 2434 N N . ALA B 1 129 ? 8.453 20.203 6.652 1 98.5 129 ALA B N 1
ATOM 2435 C CA . ALA B 1 129 ? 7.043 20.469 6.922 1 98.5 129 ALA B CA 1
ATOM 2436 C C . ALA B 1 129 ? 6.387 21.172 5.738 1 98.5 129 ALA B C 1
ATOM 2438 O O . ALA B 1 129 ? 5.273 20.828 5.34 1 98.5 129 ALA B O 1
ATOM 2439 N N . ALA B 1 130 ? 7.078 22.078 5.18 1 98.5 130 ALA B N 1
ATOM 2440 C CA . ALA B 1 130 ? 6.566 22.844 4.043 1 98.5 130 ALA B CA 1
ATOM 2441 C C . ALA B 1 130 ? 6.34 21.938 2.834 1 98.5 130 ALA B C 1
ATOM 2443 O O . ALA B 1 130 ? 5.324 22.062 2.146 1 98.5 130 ALA B O 1
ATOM 2444 N N . GLU B 1 131 ? 7.27 21.047 2.598 1 97.94 131 GLU B N 1
ATOM 2445 C CA . GLU B 1 131 ? 7.148 20.125 1.482 1 97.94 131 GLU B CA 1
ATOM 2446 C C . GLU B 1 131 ? 5.973 19.172 1.683 1 97.94 131 GLU B C 1
ATOM 2448 O O . GLU B 1 131 ? 5.254 18.859 0.731 1 97.94 131 GLU B O 1
ATOM 2453 N N . MET B 1 132 ? 5.75 18.703 2.9 1 98.19 132 MET B N 1
ATOM 2454 C CA . MET B 1 132 ? 4.609 17.844 3.219 1 98.19 132 MET B CA 1
ATOM 2455 C C . MET B 1 132 ? 3.293 18.562 2.943 1 98.19 132 MET B C 1
ATOM 2457 O O . MET B 1 132 ? 2.395 18 2.314 1 98.19 132 MET B O 1
ATOM 2461 N N . ARG B 1 133 ? 3.193 19.797 3.41 1 98.19 133 ARG B N 1
ATOM 2462 C CA . ARG B 1 133 ? 1.978 20.578 3.221 1 98.19 133 ARG B CA 1
ATOM 2463 C C . ARG B 1 133 ? 1.698 20.797 1.739 1 98.19 133 ARG B C 1
ATOM 2465 O O . ARG B 1 133 ? 0.565 20.641 1.282 1 98.19 133 ARG B O 1
ATOM 2472 N N . GLU B 1 134 ? 2.73 21.125 1.075 1 97.94 134 GLU B N 1
ATOM 2473 C CA . GLU B 1 134 ? 2.586 21.422 -0.348 1 97.94 134 GLU B CA 1
ATOM 2474 C C . GLU B 1 134 ? 2.119 20.188 -1.12 1 97.94 134 GLU B C 1
ATOM 2476 O O . GLU B 1 134 ? 1.183 20.266 -1.918 1 97.94 134 GLU B O 1
ATOM 2481 N N . ARG B 1 135 ? 2.777 19.078 -0.879 1 97.06 135 ARG B N 1
ATOM 2482 C CA . ARG B 1 135 ? 2.414 17.828 -1.549 1 97.06 135 ARG B CA 1
ATOM 2483 C C . ARG B 1 135 ? 0.961 17.469 -1.27 1 97.06 135 ARG B C 1
ATOM 2485 O O . ARG B 1 135 ? 0.236 17.047 -2.176 1 97.06 135 ARG B O 1
ATOM 2492 N N . PHE B 1 136 ? 0.556 17.641 -0.049 1 98.5 136 PHE B N 1
ATOM 2493 C CA . PHE B 1 136 ? -0.8 17.297 0.365 1 98.5 136 PHE B CA 1
ATOM 2494 C C . PHE B 1 136 ? -1.816 18.219 -0.306 1 98.5 136 PHE B C 1
ATOM 2496 O O . PHE B 1 136 ? -2.789 17.75 -0.898 1 98.5 136 PHE B O 1
ATOM 2503 N N . LEU B 1 137 ? -1.583 19.484 -0.281 1 98.25 137 LEU B N 1
ATOM 2504 C CA . LEU B 1 137 ? -2.531 20.453 -0.803 1 98.25 137 LEU B CA 1
ATOM 2505 C C . LEU B 1 137 ? -2.656 20.344 -2.318 1 98.25 137 LEU B C 1
ATOM 2507 O O . LEU B 1 137 ? -3.75 20.484 -2.867 1 98.25 137 LEU B O 1
ATOM 2511 N N . GLN B 1 138 ? -1.557 20.078 -2.922 1 97.56 138 GLN B N 1
ATOM 2512 C CA . GLN B 1 138 ? -1.605 19.859 -4.367 1 97.56 138 GLN B CA 1
ATOM 2513 C C . GLN B 1 138 ? -2.479 18.656 -4.719 1 97.56 138 GLN B C 1
ATOM 2515 O O . GLN B 1 138 ? -3.322 18.75 -5.613 1 97.56 138 GLN B O 1
ATOM 2520 N N . ALA B 1 139 ? -2.32 17.609 -4.016 1 98 139 ALA B N 1
ATOM 2521 C CA . ALA B 1 139 ? -3.115 16.406 -4.258 1 98 139 ALA B CA 1
ATOM 2522 C C . ALA B 1 139 ? -4.578 16.625 -3.891 1 98 139 ALA B C 1
ATOM 2524 O O . ALA B 1 139 ? -5.48 16.141 -4.578 1 98 139 ALA B O 1
ATOM 2525 N N . LEU B 1 140 ? -4.805 17.375 -2.812 1 98.38 140 LEU B N 1
ATOM 2526 C CA . LEU B 1 140 ? -6.148 17.656 -2.326 1 98.38 140 LEU B CA 1
ATOM 2527 C C . LEU B 1 140 ? -6.969 18.391 -3.389 1 98.38 140 LEU B C 1
ATOM 2529 O O . LEU B 1 140 ? -8.195 18.281 -3.412 1 98.38 140 LEU B O 1
ATOM 2533 N N . GLY B 1 141 ? -6.305 19.062 -4.262 1 97.81 141 GLY B N 1
ATOM 2534 C CA . GLY B 1 141 ? -6.973 19.797 -5.328 1 97.81 141 GLY B CA 1
ATOM 2535 C C . GLY B 1 141 ? -7.848 18.922 -6.199 1 97.81 141 GLY B C 1
ATOM 2536 O O . GLY B 1 141 ? -8.852 19.375 -6.75 1 97.81 141 GLY B O 1
ATOM 2537 N N . LYS B 1 142 ? -7.562 17.641 -6.312 1 97.06 142 LYS B N 1
ATOM 2538 C CA . LYS B 1 142 ? -8.32 16.688 -7.109 1 97.06 142 LYS B CA 1
ATOM 2539 C C . LYS B 1 142 ? -9.719 16.469 -6.531 1 97.06 142 LYS B C 1
ATOM 2541 O O . LYS B 1 142 ? -10.609 15.961 -7.215 1 97.06 142 LYS B O 1
ATOM 2546 N N . TYR B 1 143 ? -9.844 16.891 -5.238 1 97.75 143 TYR B N 1
ATOM 2547 C CA . TYR B 1 143 ? -11.062 16.531 -4.523 1 97.75 143 TYR B CA 1
ATOM 2548 C C . TYR B 1 143 ? -11.844 17.781 -4.129 1 97.75 143 TYR B C 1
ATOM 2550 O O . TYR B 1 143 ? -12.656 17.734 -3.205 1 97.75 143 TYR B O 1
ATOM 2558 N N . LYS B 1 144 ? -11.656 18.891 -4.773 1 95.81 144 LYS B N 1
ATOM 2559 C CA . LYS B 1 144 ? -12.219 20.188 -4.41 1 95.81 144 LYS B CA 1
ATOM 2560 C C . LYS B 1 144 ? -13.727 20.219 -4.645 1 95.81 144 LYS B C 1
ATOM 2562 O O . LYS B 1 144 ? -14.422 21.094 -4.137 1 95.81 144 LYS B O 1
ATOM 2567 N N . ALA B 1 145 ? -14.242 19.312 -5.441 1 96.94 145 ALA B N 1
ATOM 2568 C CA . ALA B 1 145 ? -15.664 19.297 -5.762 1 96.94 145 ALA B CA 1
ATOM 2569 C C . ALA B 1 145 ? -16.484 18.766 -4.586 1 96.94 145 ALA B C 1
ATOM 2571 O O . ALA B 1 145 ? -17.703 18.922 -4.551 1 96.94 145 ALA B O 1
ATOM 2572 N N . TYR B 1 146 ? -15.828 18.094 -3.631 1 97.94 146 TYR B N 1
ATOM 2573 C CA . TYR B 1 146 ? -16.531 17.547 -2.479 1 97.94 146 TYR B CA 1
ATOM 2574 C C . TYR B 1 146 ? -16.625 18.562 -1.359 1 97.94 146 TYR B C 1
ATOM 2576 O O . TYR B 1 146 ? -15.695 19.328 -1.119 1 97.94 146 TYR B O 1
ATOM 2584 N N . ASP B 1 147 ? -17.734 18.531 -0.634 1 97.62 147 ASP B N 1
ATOM 2585 C CA . ASP B 1 147 ? -17.953 19.453 0.481 1 97.62 147 ASP B CA 1
ATOM 2586 C C . ASP B 1 147 ? -17.375 18.875 1.778 1 97.62 147 ASP B C 1
ATOM 2588 O O . ASP B 1 147 ? -16.859 19.625 2.613 1 97.62 147 ASP B O 1
ATOM 2592 N N . ARG B 1 148 ? -17.594 17.562 1.971 1 98.25 148 ARG B N 1
ATOM 2593 C CA . ARG B 1 148 ? -17.141 16.859 3.164 1 98.25 148 ARG B CA 1
ATOM 2594 C C . ARG B 1 148 ? -16.516 15.523 2.803 1 98.25 148 ARG B C 1
ATOM 2596 O O . ARG B 1 148 ? -17.156 14.672 2.199 1 98.25 148 ARG B O 1
ATOM 2603 N N . ILE B 1 149 ? -15.227 15.336 3.18 1 98.56 149 ILE B N 1
ATOM 2604 C CA . ILE B 1 149 ? -14.531 14.109 2.803 1 98.56 149 ILE B CA 1
ATOM 2605 C C . ILE B 1 149 ? -13.828 13.516 4.023 1 98.56 149 ILE B C 1
ATOM 2607 O O . ILE B 1 149 ? -13.484 14.242 4.957 1 98.56 149 ILE B O 1
ATOM 2611 N N . VAL B 1 150 ? -13.711 12.211 4.051 1 98.88 150 VAL B N 1
ATOM 2612 C CA . VAL B 1 150 ? -12.891 11.492 5.02 1 98.88 150 VAL B CA 1
ATOM 2613 C C . VAL B 1 150 ? -11.516 11.203 4.41 1 98.88 150 VAL B C 1
ATOM 2615 O O . VAL B 1 150 ? -11.43 10.641 3.312 1 98.88 150 VAL B O 1
ATOM 2618 N N . ILE B 1 151 ? -10.492 11.617 5.059 1 98.94 151 ILE B N 1
ATOM 2619 C CA . ILE B 1 151 ? -9.141 11.305 4.613 1 98.94 151 ILE B CA 1
ATOM 2620 C C . ILE B 1 151 ? -8.453 10.414 5.645 1 98.94 151 ILE B C 1
ATOM 2622 O O . ILE B 1 151 ? -8.203 10.852 6.773 1 98.94 151 ILE B O 1
ATOM 2626 N N . VAL B 1 152 ? -8.18 9.18 5.285 1 99 152 VAL B N 1
ATOM 2627 C CA . VAL B 1 152 ? -7.438 8.266 6.145 1 99 152 VAL B CA 1
ATOM 2628 C C . VAL B 1 152 ? -5.953 8.305 5.789 1 99 152 VAL B C 1
ATOM 2630 O O . VAL B 1 152 ? -5.562 7.934 4.684 1 99 152 VAL B O 1
ATOM 2633 N N . CYS B 1 153 ? -5.148 8.727 6.75 1 98.88 153 CYS B N 1
ATOM 2634 C CA . CYS B 1 153 ? -3.738 8.953 6.457 1 98.88 153 CYS B CA 1
ATOM 2635 C C . CYS B 1 153 ? -2.893 8.836 7.719 1 98.88 153 CYS B C 1
ATOM 2637 O O . CYS B 1 153 ? -3.092 7.922 8.523 1 98.88 153 CYS B O 1
ATOM 2639 N N . HIS B 1 154 ? -1.969 9.812 8.008 1 98.75 154 HIS B N 1
ATOM 2640 C CA . HIS B 1 154 ? -0.892 9.492 8.945 1 98.75 154 HIS B CA 1
ATOM 2641 C C . HIS B 1 154 ? -0.679 10.625 9.938 1 98.75 154 HIS B C 1
ATOM 2643 O O . HIS B 1 154 ? -1.062 11.773 9.68 1 98.75 154 HIS B O 1
ATOM 2649 N N . GLY B 1 155 ? -0.028 10.312 10.992 1 98.31 155 GLY B N 1
ATOM 2650 C CA . GLY B 1 155 ? 0.114 11.227 12.117 1 98.31 155 GLY B CA 1
ATOM 2651 C C . GLY B 1 155 ? 0.92 12.469 11.781 1 98.31 155 GLY B C 1
ATOM 2652 O O . GLY B 1 155 ? 0.452 13.586 11.977 1 98.31 155 GLY B O 1
ATOM 2653 N N . MET B 1 156 ? 2.123 12.328 11.234 1 97.75 156 MET B N 1
ATOM 2654 C CA . MET B 1 156 ? 2.986 13.477 10.969 1 97.75 156 MET B CA 1
ATOM 2655 C C . MET B 1 156 ? 2.359 14.391 9.922 1 97.75 156 MET B C 1
ATOM 2657 O O . MET B 1 156 ? 2.527 15.609 9.977 1 97.75 156 MET B O 1
ATOM 2661 N N . LEU B 1 157 ? 1.645 13.836 9.008 1 98.44 157 LEU B N 1
ATOM 2662 C CA . LEU B 1 157 ? 0.974 14.633 7.984 1 98.44 157 LEU B CA 1
ATOM 2663 C C . LEU B 1 157 ? -0.165 15.445 8.586 1 98.44 157 LEU B C 1
ATOM 2665 O O . LEU B 1 157 ? -0.25 16.656 8.375 1 98.44 157 LEU B O 1
ATOM 2669 N N . ILE B 1 158 ? -0.986 14.797 9.383 1 98.62 158 ILE B N 1
ATOM 2670 C CA . ILE B 1 158 ? -2.145 15.453 9.984 1 98.62 158 ILE B CA 1
ATOM 2671 C C . ILE B 1 158 ? -1.682 16.609 10.875 1 98.62 158 ILE B C 1
ATOM 2673 O O . ILE B 1 158 ? -2.301 17.672 10.898 1 98.62 158 ILE B O 1
ATOM 2677 N N . ARG B 1 159 ? -0.579 16.453 11.508 1 97.56 159 ARG B N 1
ATOM 2678 C CA . ARG B 1 159 ? -0.044 17.438 12.445 1 97.56 159 ARG B CA 1
ATOM 2679 C C . ARG B 1 159 ? 0.301 18.734 11.734 1 97.56 159 ARG B C 1
ATOM 2681 O O . ARG B 1 159 ? 0.478 19.781 12.375 1 97.56 159 ARG B O 1
ATOM 2688 N N . GLN B 1 160 ? 0.466 18.688 10.453 1 97.44 160 GLN B N 1
ATOM 2689 C CA . GLN B 1 160 ? 0.761 19.906 9.719 1 97.44 160 GLN B CA 1
ATOM 2690 C C . GLN B 1 160 ? -0.469 20.812 9.633 1 97.44 160 GLN B C 1
ATOM 2692 O O . GLN B 1 160 ? -0.361 21.984 9.281 1 97.44 160 GLN B O 1
ATOM 2697 N N . PHE B 1 161 ? -1.669 20.297 10.016 1 97.44 161 PHE B N 1
ATOM 2698 C CA . PHE B 1 161 ? -2.902 21.047 9.773 1 97.44 161 PHE B CA 1
ATOM 2699 C C . PHE B 1 161 ? -3.695 21.203 11.062 1 97.44 161 PHE B C 1
ATOM 2701 O O . PHE B 1 161 ? -4.598 22.047 11.141 1 97.44 161 PHE B O 1
ATOM 2708 N N . VAL B 1 162 ? -3.389 20.344 12.023 1 96.12 162 VAL B N 1
ATOM 2709 C CA . VAL B 1 162 ? -4.09 20.406 13.305 1 96.12 162 VAL B CA 1
ATOM 2710 C C . VAL B 1 162 ? -3.084 20.562 14.438 1 96.12 162 VAL B C 1
ATOM 2712 O O . VAL B 1 162 ? -2.008 19.969 14.414 1 96.12 162 VAL B O 1
ATOM 2715 N N . PRO B 1 163 ? -3.385 21.406 15.453 1 93.12 163 PRO B N 1
ATOM 2716 C CA . PRO B 1 163 ? -2.459 21.641 16.562 1 93.12 163 PRO B CA 1
ATOM 2717 C C . PRO B 1 163 ? -2.475 20.5 17.594 1 93.12 163 PRO B C 1
ATOM 2719 O O . PRO B 1 163 ? -2.877 20.719 18.734 1 93.12 163 PRO B O 1
ATOM 2722 N N . LYS B 1 164 ? -2.107 19.422 17.234 1 92.81 164 LYS B N 1
ATOM 2723 C CA . LYS B 1 164 ? -2.057 18.25 18.109 1 92.81 164 LYS B CA 1
ATOM 2724 C C . LYS B 1 164 ? -0.755 17.484 17.922 1 92.81 164 LYS B C 1
ATOM 2726 O O . LYS B 1 164 ? -0.411 17.094 16.797 1 92.81 164 LYS B O 1
ATOM 2731 N N . GLU B 1 165 ? -0.092 17.25 18.953 1 88.19 165 GLU B N 1
ATOM 2732 C CA . GLU B 1 165 ? 1.233 16.656 18.891 1 88.19 165 GLU B CA 1
ATOM 2733 C C . GLU B 1 165 ? 1.14 15.133 18.781 1 88.19 165 GLU B C 1
ATOM 2735 O O . GLU B 1 165 ? 1.946 14.5 18.094 1 88.19 165 GLU B O 1
ATOM 2740 N N . THR B 1 166 ? 0.204 14.578 19.547 1 94.81 166 THR B N 1
ATOM 2741 C CA . THR B 1 166 ? 0.03 13.133 19.516 1 94.81 166 THR B CA 1
ATOM 2742 C C . THR B 1 166 ? -1.369 12.773 19.016 1 94.81 166 THR B C 1
ATOM 2744 O O . THR B 1 166 ? -2.365 13.266 19.547 1 94.81 166 THR B O 1
ATOM 2747 N N . ILE B 1 167 ? -1.445 12.031 18.031 1 98.12 167 ILE B N 1
ATOM 2748 C CA . ILE B 1 167 ? -2.705 11.578 17.453 1 98.12 167 ILE B CA 1
ATOM 2749 C C . ILE B 1 167 ? -2.797 10.055 17.562 1 98.12 167 ILE B C 1
ATOM 2751 O O . ILE B 1 167 ? -1.941 9.336 17.031 1 98.12 167 ILE B O 1
ATOM 2755 N N . ALA B 1 168 ? -3.805 9.516 18.219 1 98.62 168 ALA B N 1
ATOM 2756 C CA . ALA B 1 168 ? -3.959 8.086 18.438 1 98.62 168 ALA B CA 1
ATOM 2757 C C . ALA B 1 168 ? -4.387 7.375 17.156 1 98.62 168 ALA B C 1
ATOM 2759 O O . ALA B 1 168 ? -4.898 8.008 16.234 1 98.62 168 ALA B O 1
ATOM 2760 N N . TYR B 1 169 ? -4.137 6.105 17.094 1 98.81 169 TYR B N 1
ATOM 2761 C CA . TYR B 1 169 ? -4.664 5.309 16 1 98.81 169 TYR B CA 1
ATOM 2762 C C . TYR B 1 169 ? -6.18 5.445 15.906 1 98.81 169 TYR B C 1
ATOM 2764 O O . TYR B 1 169 ? -6.883 5.363 16.922 1 98.81 169 TYR B O 1
ATOM 2772 N N . CYS B 1 170 ? -6.695 5.742 14.711 1 98.81 170 CYS B N 1
ATOM 2773 C CA . CYS B 1 170 ? -8.109 5.852 14.367 1 98.81 170 CYS B CA 1
ATOM 2774 C C . CYS B 1 170 ? -8.734 7.078 15.016 1 98.81 170 CYS B C 1
ATOM 2776 O O . CYS B 1 170 ? -9.961 7.203 15.07 1 98.81 170 CYS B O 1
ATOM 2778 N N . GLU B 1 171 ? -7.902 7.965 15.57 1 98.69 171 GLU B N 1
ATOM 2779 C CA . GLU B 1 171 ? -8.469 9.227 16.047 1 98.69 171 GLU B CA 1
ATOM 2780 C C . GLU B 1 171 ? -9.008 10.055 14.883 1 98.69 171 GLU B C 1
ATOM 2782 O O . GLU B 1 171 ? -8.375 10.148 13.828 1 98.69 171 GLU B O 1
ATOM 2787 N N . ILE B 1 172 ? -10.156 10.648 15.055 1 98.44 172 ILE B N 1
ATOM 2788 C CA . ILE B 1 172 ? -10.82 11.461 14.039 1 98.44 172 ILE B CA 1
ATOM 2789 C C . ILE B 1 172 ? -10.672 12.945 14.391 1 98.44 172 ILE B C 1
ATOM 2791 O O . ILE B 1 172 ? -11 13.359 15.508 1 98.44 172 ILE B O 1
ATOM 2795 N N . LEU B 1 173 ? -10.18 13.75 13.508 1 98.38 173 LEU B N 1
ATOM 2796 C CA . LEU B 1 173 ? -9.992 15.18 13.711 1 98.38 173 LEU B CA 1
ATOM 2797 C C . LEU B 1 173 ? -10.648 15.969 12.578 1 98.38 173 LEU B C 1
ATOM 2799 O O . LEU B 1 173 ? -10.508 15.617 11.406 1 98.38 173 LEU B O 1
ATOM 2803 N N . GLU B 1 174 ? -11.281 17.016 12.914 1 97.19 174 GLU B N 1
ATOM 2804 C CA . GLU B 1 174 ? -11.945 17.859 11.922 1 97.19 174 GLU B CA 1
ATOM 2805 C C . GLU B 1 174 ? -11.047 19.016 11.492 1 97.19 174 GLU B C 1
ATOM 2807 O O . GLU B 1 174 ? -10.32 19.578 12.312 1 97.19 174 GLU B O 1
ATOM 2812 N N . TYR B 1 175 ? -11.086 19.297 10.203 1 97.12 175 TYR B N 1
ATOM 2813 C CA . TYR B 1 175 ? -10.344 20.406 9.625 1 97.12 175 TYR B CA 1
ATOM 2814 C C . TYR B 1 175 ? -11.125 21.078 8.5 1 97.12 175 TYR B C 1
ATOM 2816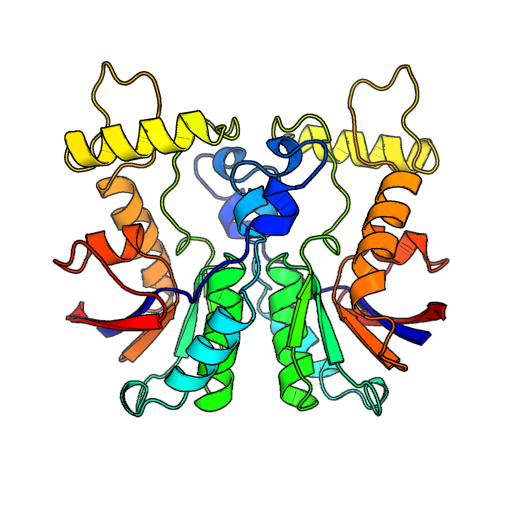 O O . TYR B 1 175 ? -11.641 20.391 7.609 1 97.12 175 TYR B O 1
ATOM 2824 N N . THR B 1 176 ? -11.266 22.438 8.594 1 95.19 176 THR B N 1
ATOM 2825 C CA . THR B 1 176 ? -11.992 23.172 7.562 1 95.19 176 THR B CA 1
ATOM 2826 C C . THR B 1 176 ? -11.031 24.016 6.723 1 95.19 176 THR B C 1
ATOM 2828 O O . THR B 1 176 ? -10.234 24.781 7.262 1 95.19 176 THR B O 1
ATOM 2831 N N . LEU B 1 177 ? -11.031 23.734 5.438 1 88.81 177 LEU B N 1
ATOM 2832 C CA . LEU B 1 177 ? -10.25 24.516 4.484 1 88.81 177 LEU B CA 1
ATOM 2833 C C . LEU B 1 177 ? -11.055 25.703 3.957 1 88.81 177 LEU B C 1
ATOM 2835 O O . LEU B 1 177 ? -12.242 25.562 3.637 1 88.81 177 LEU B O 1
#

Secondary structure (DSSP, 8-state):
-EEEEEE---B--HHHHTSS-GGGG-GGGGGG--B-HHHHHHHHHHHT-GGGTT--EEEEESSHHHHHHHHHHHHHHT--EEEEGGGPPP-S-SSSS---HHHHHHHHHHHHHTTT---TT-SS-PPPHHHHHHHHHHHHGGGTT-SEEEEEE-HHHHTTTSS-S---TT-EEEEE-/-EEEEEE---B--HHHHTSS-GGGG-GGGGGG--B-HHHHHHHHHHHT-GGGTT--EEEEESSHHHHHHHHHHHHHHT--EEEEGGGPPP-S-SSSS---HHHHHHHHHHHHHTTT---TT-SS----HHHHHHHHHHHHGGGTT-SEEEEEE-HHHHTTTSS-S---TT-EEEEE-

Nearest PDB structures (foldseek):
  4ij6-assembly1_B  TM=7.250E-01  e=1.361E-10  Hydrogenobacter thermophilus TK-6
  2qni-assembly1_A-2  TM=7.370E-01  e=1.019E-08  Agrobacterium fabrum str. C58
  4ij5-assembly1_B  TM=7.003E-01  e=3.051E-09  Hydrogenobacter thermophilus TK-6
  4pza-assembly1_A  TM=7.164E-01  e=1.399E-08  Mycobacterium tuberculosis H37Rv
  6s2q-assembly2_C  TM=6.883E-01  e=3.193E-08  Mycobacterium tuberculosis H37Rv

Solvent-accessible surface area (backbone atoms only — not comparable to full-atom values): 18356 Å² total; per-residue (Å²): 72,38,36,38,38,25,26,26,35,41,64,39,57,61,70,49,72,69,37,99,58,44,59,69,34,39,50,51,38,54,42,30,25,32,56,32,75,68,19,49,53,52,30,54,65,54,21,71,46,70,81,59,58,80,44,65,35,33,37,12,11,22,41,22,27,15,34,58,32,34,49,41,29,20,59,65,64,70,35,54,75,45,64,37,51,61,44,42,64,78,44,48,50,68,79,35,60,47,46,50,72,70,49,33,53,51,35,49,52,46,28,65,76,45,78,24,46,78,61,91,82,51,92,64,54,47,60,28,50,67,54,54,51,49,45,35,53,61,55,48,58,80,52,66,89,48,60,30,36,33,38,22,24,35,57,73,50,50,41,75,79,40,102,50,93,76,70,55,66,58,39,74,44,82,46,77,102,72,39,36,39,38,26,25,26,35,42,64,38,58,60,71,49,72,68,36,98,58,44,59,67,35,39,50,51,38,53,40,28,25,33,56,30,75,68,19,49,53,53,30,52,64,55,21,68,45,71,81,60,59,80,45,67,34,33,37,12,12,23,41,23,26,15,34,57,32,35,49,41,30,20,59,64,62,71,36,54,75,45,66,36,52,60,44,43,62,77,42,50,49,69,80,34,59,48,45,50,71,67,49,33,52,50,35,50,51,47,29,64,76,44,77,25,45,79,59,91,83,52,94,66,54,46,60,30,51,67,56,51,50,49,46,36,54,59,55,50,59,82,52,65,88,49,59,30,36,34,37,22,23,36,57,73,50,49,41,75,80,41,101,50,92,79,71,55,67,57,39,75,46,81,47,79,102